Protein AF-A0A3A8G2R5-F1 (afdb_monomer)

Solvent-accessible surface area (backbone atoms only — not comparable to full-atom values): 14012 Å² total; per-residue (Å²): 135,78,73,79,66,99,51,55,72,44,34,51,42,21,48,53,52,48,45,33,16,71,58,34,60,71,52,53,52,51,42,52,52,37,48,54,52,31,55,53,45,43,70,71,36,90,45,70,66,47,38,50,54,32,50,51,56,35,48,63,68,46,38,74,68,52,49,50,51,50,52,54,52,50,62,46,44,60,99,44,51,23,60,55,23,17,59,44,54,58,70,42,93,60,28,71,60,16,34,50,39,16,24,75,78,64,32,26,35,50,74,34,30,41,49,33,80,46,78,46,70,39,87,90,71,49,78,47,72,43,62,44,84,88,20,50,26,86,81,50,79,74,87,85,83,75,78,86,69,84,63,51,76,39,57,71,53,54,74,82,30,67,79,35,86,55,61,83,37,45,49,18,63,59,50,44,62,59,28,53,55,23,75,49,57,64,70,30,68,70,35,46,34,68,27,80,65,61,43,76,88,62,52,38,67,53,54,50,56,49,49,56,51,47,54,58,51,29,62,83,56,86,45,42,67,59,15,31,57,30,38,55,54,44,34,52,53,52,35,54,41,39,51,33,87,82,31,76,60,17,44,47,35,46,48,135

Structure (mmCIF, N/CA/C/O backbone):
data_AF-A0A3A8G2R5-F1
#
_entry.id   AF-A0A3A8G2R5-F1
#
loop_
_atom_site.group_PDB
_atom_site.id
_atom_site.type_symbol
_atom_site.label_atom_id
_atom_site.label_alt_id
_atom_site.label_comp_id
_atom_site.label_asym_id
_atom_site.label_entity_id
_atom_site.label_seq_id
_atom_site.pdbx_PDB_ins_code
_atom_site.Cartn_x
_atom_site.Cartn_y
_atom_site.Cartn_z
_atom_site.occupancy
_atom_site.B_iso_or_equiv
_atom_site.auth_seq_id
_atom_site.auth_comp_id
_atom_site.auth_asym_id
_atom_site.auth_atom_id
_atom_site.pdbx_PDB_model_num
ATOM 1 N N . LEU A 1 1 ? 19.334 5.533 0.489 1.00 30.53 1 LEU A N 1
ATOM 2 C CA . LEU A 1 1 ? 18.907 6.940 0.647 1.00 30.53 1 LEU A CA 1
ATOM 3 C C . LEU A 1 1 ? 18.268 7.392 -0.660 1.00 30.53 1 LEU A C 1
ATOM 5 O O . LEU A 1 1 ? 18.943 7.948 -1.514 1.00 30.53 1 LEU A O 1
ATOM 9 N N . VAL A 1 2 ? 16.992 7.068 -0.854 1.00 29.75 2 VAL A N 1
ATOM 10 C CA . VAL A 1 2 ? 16.172 7.788 -1.837 1.00 29.75 2 VAL A CA 1
ATOM 11 C C . VAL A 1 2 ? 15.737 9.064 -1.109 1.00 29.75 2 VAL A C 1
ATOM 13 O O . VAL A 1 2 ? 15.372 8.948 0.064 1.00 29.75 2 VAL A O 1
ATOM 16 N N . PRO A 1 3 ? 15.841 10.265 -1.704 1.00 36.38 3 PRO A N 1
ATOM 17 C CA . PRO A 1 3 ? 15.345 11.475 -1.057 1.00 36.38 3 PRO A CA 1
ATOM 18 C C . PRO A 1 3 ? 13.868 11.271 -0.700 1.00 36.38 3 PRO A C 1
ATOM 20 O O . PRO A 1 3 ? 13.177 10.527 -1.402 1.00 36.38 3 PRO A O 1
ATOM 23 N N . GLU A 1 4 ? 13.377 11.914 0.364 1.00 37.66 4 GLU A N 1
ATOM 24 C CA . GLU A 1 4 ? 11.928 12.007 0.591 1.00 37.66 4 GLU A CA 1
ATOM 25 C C . GLU A 1 4 ? 11.223 12.329 -0.737 1.00 37.66 4 GLU A C 1
ATOM 27 O O . GLU A 1 4 ? 11.777 13.088 -1.543 1.00 37.66 4 GLU A O 1
ATOM 32 N N . PRO A 1 5 ? 10.055 11.724 -1.028 1.00 49.41 5 PRO A N 1
ATOM 33 C CA . PRO A 1 5 ? 9.451 11.862 -2.342 1.00 49.41 5 PRO A CA 1
ATOM 34 C C . PRO A 1 5 ? 9.308 13.345 -2.697 1.00 49.41 5 PRO A C 1
ATOM 36 O O . PRO A 1 5 ? 8.866 14.148 -1.880 1.00 49.41 5 PRO A O 1
ATOM 39 N N . LEU A 1 6 ? 9.619 13.694 -3.952 1.00 53.44 6 LEU A N 1
ATOM 40 C CA . LEU A 1 6 ? 9.424 15.035 -4.535 1.00 53.44 6 LEU A CA 1
ATOM 41 C C . LEU A 1 6 ? 7.970 15.551 -4.400 1.00 53.44 6 LEU A C 1
ATOM 43 O O . LEU A 1 6 ? 7.682 16.706 -4.705 1.00 53.44 6 LEU A O 1
ATOM 47 N N . LEU A 1 7 ? 7.051 14.686 -3.964 1.00 57.69 7 LEU A N 1
ATOM 48 C CA . LEU A 1 7 ? 5.635 14.927 -3.750 1.00 57.69 7 LEU A CA 1
ATOM 49 C C . LEU A 1 7 ? 5.314 14.768 -2.261 1.00 57.69 7 LEU A C 1
ATOM 51 O O . LEU A 1 7 ? 5.651 13.760 -1.639 1.00 57.69 7 LEU A O 1
ATOM 55 N N . THR A 1 8 ? 4.590 15.732 -1.696 1.00 69.88 8 THR A N 1
ATOM 56 C CA . THR A 1 8 ? 4.066 15.606 -0.329 1.00 69.88 8 THR A CA 1
ATOM 57 C C . THR A 1 8 ? 3.101 14.416 -0.232 1.00 69.88 8 THR A C 1
ATOM 59 O O . THR A 1 8 ? 2.449 14.056 -1.216 1.00 69.88 8 THR A O 1
ATOM 62 N N . LYS A 1 9 ? 2.953 13.813 0.958 1.00 66.50 9 LYS A N 1
ATOM 63 C CA . LYS A 1 9 ? 2.064 12.648 1.176 1.00 66.50 9 LYS A CA 1
ATOM 64 C C . LYS A 1 9 ? 0.636 12.875 0.652 1.00 66.50 9 LYS A C 1
ATOM 66 O O . LYS A 1 9 ? 0.058 11.975 0.054 1.00 66.50 9 LYS A O 1
ATOM 71 N N . GLY A 1 10 ? 0.100 14.087 0.814 1.00 68.88 10 GLY A N 1
ATOM 72 C CA . GLY A 1 10 ? -1.223 14.453 0.296 1.00 68.88 10 GLY A CA 1
ATOM 73 C C . GLY A 1 10 ? -1.282 14.528 -1.234 1.00 68.88 10 GLY A C 1
ATOM 74 O O . GLY A 1 10 ? -2.274 14.114 -1.831 1.00 68.88 10 GLY A O 1
ATOM 75 N N . VAL A 1 11 ? -0.217 15.002 -1.889 1.00 77.38 11 VAL A N 1
ATOM 76 C CA . VAL A 1 11 ? -0.128 15.016 -3.359 1.00 77.38 11 VAL A CA 1
ATOM 77 C C . VAL A 1 11 ? -0.040 13.591 -3.900 1.00 77.38 11 VAL A C 1
ATOM 79 O O . VAL A 1 11 ? -0.751 13.267 -4.845 1.00 77.38 11 VAL A O 1
ATOM 82 N N . ALA A 1 12 ? 0.757 12.722 -3.270 1.00 77.75 12 ALA A N 1
ATOM 83 C CA . ALA A 1 12 ? 0.841 11.312 -3.645 1.00 77.75 12 ALA A CA 1
ATOM 84 C C . ALA A 1 12 ? -0.513 10.596 -3.496 1.00 77.75 12 ALA A C 1
ATOM 86 O O . ALA A 1 12 ? -0.946 9.913 -4.421 1.00 77.75 12 ALA A O 1
ATOM 87 N N . ALA A 1 13 ? -1.224 10.810 -2.382 1.00 75.50 13 ALA A N 1
ATOM 88 C CA . ALA A 1 13 ? -2.557 10.243 -2.179 1.00 75.50 13 ALA A CA 1
ATOM 89 C C . ALA A 1 13 ? -3.561 10.735 -3.238 1.00 75.50 13 ALA A C 1
ATOM 91 O O . ALA A 1 13 ? -4.242 9.938 -3.883 1.00 75.50 13 ALA A O 1
ATOM 92 N N . THR A 1 14 ? -3.594 12.046 -3.486 1.00 81.81 14 THR A N 1
ATOM 93 C CA . THR A 1 14 ? -4.477 12.641 -4.502 1.00 81.81 14 THR A CA 1
ATOM 94 C C . THR A 1 14 ? -4.167 12.095 -5.899 1.00 81.81 14 THR A C 1
ATOM 96 O O . THR A 1 14 ? -5.081 11.803 -6.668 1.00 81.81 14 THR A O 1
ATOM 99 N N . LEU A 1 15 ? -2.884 11.917 -6.227 1.00 86.50 15 LEU A N 1
ATOM 100 C CA . LEU A 1 15 ? -2.443 11.389 -7.515 1.00 86.50 15 LEU A CA 1
ATOM 101 C C . LEU A 1 15 ? -2.870 9.930 -7.712 1.00 86.50 15 LEU A C 1
ATOM 103 O O . LEU A 1 15 ? -3.351 9.583 -8.787 1.00 86.50 15 LEU A O 1
ATOM 107 N N . THR A 1 16 ? -2.753 9.092 -6.682 1.00 83.38 16 THR A N 1
ATOM 108 C CA . THR A 1 16 ? -3.211 7.695 -6.725 1.00 83.38 16 THR A CA 1
ATOM 109 C C . THR A 1 16 ? -4.719 7.606 -6.941 1.00 83.38 16 THR A C 1
ATOM 111 O O . THR A 1 16 ? -5.184 6.857 -7.795 1.00 83.38 16 THR A O 1
ATOM 114 N N . VAL A 1 17 ? -5.494 8.416 -6.221 1.00 84.56 17 VAL A N 1
ATOM 115 C CA . VAL A 1 17 ? -6.958 8.488 -6.366 1.00 84.56 17 VAL A CA 1
ATOM 116 C C . VAL A 1 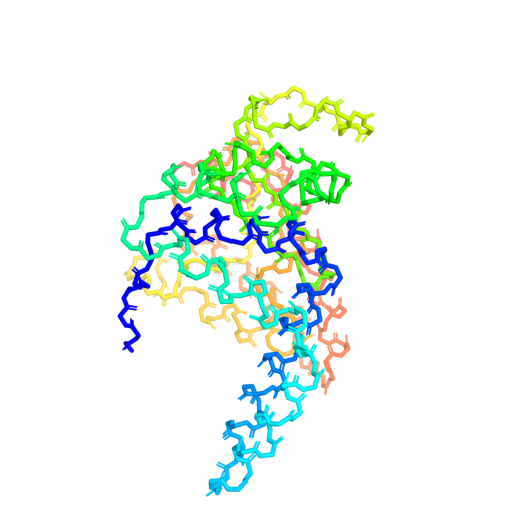17 ? -7.341 8.972 -7.768 1.00 84.56 17 VAL A C 1
ATOM 118 O O . VAL A 1 17 ? -8.247 8.423 -8.392 1.00 84.56 17 VAL A O 1
ATOM 121 N N . ALA A 1 18 ? -6.604 9.944 -8.310 1.00 87.88 18 ALA A N 1
ATOM 122 C CA . ALA A 1 18 ? -6.782 10.399 -9.682 1.00 87.88 18 ALA A CA 1
ATOM 123 C C . ALA A 1 18 ? -6.412 9.315 -10.712 1.00 87.88 18 ALA A C 1
ATOM 125 O O . ALA A 1 18 ? -7.131 9.149 -11.691 1.00 87.88 18 ALA A O 1
ATOM 126 N N . LEU A 1 19 ? -5.352 8.531 -10.495 1.00 89.12 19 LEU A N 1
ATOM 127 C CA . LEU A 1 19 ? -5.000 7.406 -11.370 1.00 89.12 19 LEU A CA 1
ATOM 128 C C . LEU A 1 19 ? -6.110 6.351 -11.401 1.00 89.12 19 LEU A C 1
ATOM 130 O O . LEU A 1 19 ? -6.509 5.937 -12.486 1.00 89.12 19 LEU A O 1
ATOM 134 N N . ILE A 1 20 ? -6.662 5.981 -10.241 1.00 85.12 20 ILE A N 1
ATOM 135 C CA . ILE A 1 20 ? -7.796 5.046 -10.151 1.00 85.12 20 ILE A CA 1
ATOM 136 C C . ILE A 1 20 ? -9.007 5.605 -10.903 1.00 85.12 20 ILE A C 1
ATOM 138 O O . ILE A 1 20 ? -9.626 4.894 -11.688 1.00 85.12 20 ILE A O 1
ATOM 142 N N . ALA A 1 21 ? -9.312 6.891 -10.724 1.00 83.19 21 ALA A N 1
ATOM 143 C CA . ALA A 1 21 ? -10.416 7.536 -11.421 1.00 83.19 21 ALA A CA 1
ATOM 144 C C . ALA A 1 21 ? -10.227 7.540 -12.951 1.00 83.19 21 ALA A C 1
ATOM 146 O O . ALA A 1 21 ? -11.172 7.285 -13.687 1.00 83.19 21 ALA A O 1
ATOM 147 N N . TYR A 1 22 ? -9.019 7.819 -13.450 1.00 85.19 22 TYR A N 1
ATOM 148 C CA . TYR A 1 22 ? -8.764 7.964 -14.890 1.00 85.19 22 TYR A CA 1
ATOM 149 C C . TYR A 1 22 ? -8.505 6.644 -15.623 1.00 85.19 22 TYR A C 1
ATOM 151 O O . TYR A 1 22 ? -8.740 6.574 -16.829 1.00 85.19 22 TYR A O 1
ATOM 159 N N . LEU A 1 23 ? -7.999 5.624 -14.930 1.00 83.75 23 LEU A N 1
ATOM 160 C CA . LEU A 1 23 ? -7.573 4.357 -15.535 1.00 83.75 23 LEU A CA 1
ATOM 161 C C . LEU A 1 23 ? -8.431 3.161 -15.129 1.00 83.75 23 LEU A C 1
ATOM 163 O O . LEU A 1 23 ? -8.393 2.132 -15.804 1.00 83.75 23 LEU A O 1
ATOM 167 N N . GLY A 1 24 ? -9.195 3.292 -14.048 1.00 75.94 24 GLY A N 1
ATOM 168 C CA . GLY A 1 24 ? -9.824 2.165 -13.380 1.00 75.94 24 GLY A CA 1
ATOM 169 C C . GLY A 1 24 ? -8.826 1.366 -12.546 1.00 75.94 24 GLY A C 1
ATOM 170 O O . GLY A 1 24 ? -7.608 1.399 -12.761 1.00 75.94 24 GLY A O 1
ATOM 171 N N . TRP A 1 25 ? -9.358 0.639 -11.571 1.00 77.75 25 TRP A N 1
ATOM 172 C CA . TRP A 1 25 ? -8.548 -0.115 -10.627 1.00 77.75 25 TRP A CA 1
ATOM 173 C C . TRP A 1 25 ? -7.764 -1.260 -11.287 1.00 77.75 25 TRP A C 1
ATOM 175 O O . TRP A 1 25 ? -6.563 -1.378 -11.053 1.00 77.75 25 TRP A O 1
ATOM 185 N N . ASP A 1 26 ? -8.393 -2.032 -12.178 1.00 70.56 26 ASP A N 1
ATOM 186 C CA . ASP A 1 26 ? -7.748 -3.169 -12.855 1.00 70.56 26 ASP A CA 1
ATOM 187 C C . ASP A 1 26 ? -6.497 -2.747 -13.638 1.00 70.56 26 ASP A C 1
ATOM 189 O O . ASP A 1 26 ? -5.456 -3.408 -13.594 1.00 70.56 26 ASP A O 1
ATOM 193 N N . THR A 1 27 ? -6.567 -1.596 -14.312 1.00 80.38 27 THR A N 1
ATOM 194 C CA . THR A 1 27 ? -5.429 -1.023 -15.038 1.00 80.38 27 THR A CA 1
ATOM 195 C C . THR A 1 27 ? -4.323 -0.597 -14.076 1.00 80.38 27 THR A C 1
ATOM 197 O O . THR A 1 27 ? -3.159 -0.922 -14.302 1.00 80.38 27 THR A O 1
ATOM 200 N N . VAL A 1 28 ? -4.659 0.101 -12.983 1.00 80.12 28 VAL A N 1
ATOM 201 C CA . VAL A 1 28 ? -3.680 0.509 -11.956 1.00 80.12 28 VAL A CA 1
ATOM 202 C C . VAL A 1 28 ? -2.990 -0.710 -11.342 1.00 80.12 28 VAL A C 1
ATOM 204 O O . VAL A 1 28 ? -1.771 -0.710 -11.174 1.00 80.12 28 VAL A O 1
ATOM 207 N N . TRP A 1 29 ? -3.742 -1.770 -11.061 1.00 75.69 29 TRP A N 1
ATOM 208 C CA . TRP A 1 29 ? -3.206 -3.006 -10.507 1.00 75.69 29 TRP A CA 1
ATOM 209 C C . TRP A 1 29 ? -2.283 -3.742 -11.488 1.00 75.69 29 TRP A C 1
ATOM 211 O O . TRP A 1 29 ? -1.197 -4.180 -11.100 1.00 75.69 29 TRP A O 1
ATOM 221 N N . SER A 1 30 ? -2.658 -3.812 -12.769 1.00 75.75 30 SER A N 1
ATOM 222 C CA . SER A 1 30 ? -1.812 -4.358 -13.840 1.00 75.75 30 SER A CA 1
ATOM 223 C C . SER A 1 30 ? -0.476 -3.611 -13.957 1.00 75.75 30 SER A C 1
ATOM 225 O O . SER A 1 30 ? 0.586 -4.228 -14.038 1.00 75.75 30 SER A O 1
ATOM 227 N N . LEU A 1 31 ? -0.499 -2.277 -13.857 1.00 82.00 31 LEU A N 1
ATOM 228 C CA . LEU A 1 31 ? 0.709 -1.445 -13.865 1.00 82.00 31 LEU A CA 1
ATOM 229 C C . LEU A 1 31 ? 1.617 -1.723 -12.660 1.00 82.00 31 LEU A C 1
ATOM 231 O O . LEU A 1 31 ? 2.833 -1.801 -12.815 1.00 82.00 31 LEU A O 1
ATOM 235 N N . ILE A 1 32 ? 1.048 -1.907 -11.464 1.00 79.00 32 ILE A N 1
ATOM 236 C CA . ILE A 1 32 ? 1.819 -2.256 -10.259 1.00 79.00 32 ILE A CA 1
ATOM 237 C C . ILE A 1 32 ? 2.502 -3.616 -10.436 1.00 79.00 32 ILE A C 1
ATOM 239 O O . ILE A 1 32 ? 3.684 -3.758 -10.116 1.00 79.00 32 ILE A O 1
ATOM 243 N N . GLN A 1 33 ? 1.787 -4.613 -10.963 1.00 79.81 33 GLN A N 1
ATOM 244 C CA . GLN A 1 33 ? 2.361 -5.930 -11.246 1.00 79.81 33 GLN A CA 1
ATOM 245 C C . GLN A 1 33 ? 3.468 -5.849 -12.302 1.00 79.81 33 GLN A C 1
ATOM 247 O O . GLN A 1 33 ? 4.559 -6.377 -12.084 1.00 79.81 33 GLN A O 1
ATOM 252 N N . GLY A 1 34 ? 3.224 -5.122 -13.396 1.00 79.69 34 GL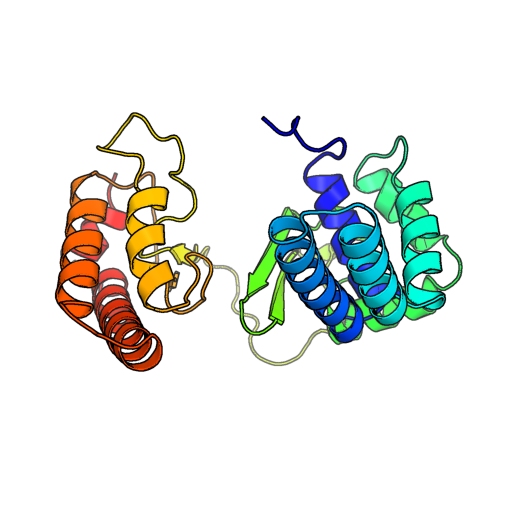Y A N 1
ATOM 253 C CA . GLY A 1 34 ? 4.215 -4.873 -14.440 1.00 79.69 34 GLY A CA 1
ATOM 254 C C . GLY A 1 34 ? 5.465 -4.171 -13.907 1.00 79.69 34 GLY A C 1
ATOM 255 O O . GLY A 1 34 ? 6.575 -4.555 -14.258 1.00 79.69 34 GLY A O 1
ATOM 256 N N . TRP A 1 35 ? 5.312 -3.202 -13.001 1.00 83.88 35 TRP A N 1
ATOM 257 C CA . TRP A 1 35 ? 6.438 -2.532 -12.348 1.00 83.88 35 TRP A CA 1
ATOM 258 C C . TRP A 1 35 ? 7.247 -3.486 -11.464 1.00 83.88 35 TRP A C 1
ATOM 260 O O . TRP A 1 35 ? 8.475 -3.445 -11.479 1.00 83.88 35 TRP A O 1
ATOM 270 N N . ARG A 1 36 ? 6.588 -4.365 -10.695 1.00 77.06 36 ARG A N 1
ATOM 271 C CA . ARG A 1 36 ? 7.284 -5.368 -9.866 1.00 77.06 36 ARG A CA 1
ATOM 272 C C . ARG A 1 36 ? 8.070 -6.353 -10.730 1.00 77.06 36 ARG A C 1
ATOM 274 O O . ARG A 1 36 ? 9.197 -6.684 -10.373 1.00 77.06 36 ARG A O 1
ATOM 281 N N . ALA A 1 37 ? 7.501 -6.771 -11.861 1.00 77.56 37 ALA A N 1
ATOM 282 C CA . ALA A 1 37 ? 8.190 -7.601 -12.844 1.00 77.56 37 ALA A CA 1
ATOM 283 C C . ALA A 1 37 ? 9.393 -6.863 -13.455 1.00 77.56 37 ALA A C 1
ATOM 285 O O . ALA A 1 37 ? 10.501 -7.388 -13.414 1.00 77.56 37 ALA A O 1
ATOM 286 N N . LEU A 1 38 ? 9.210 -5.614 -13.903 1.00 88.56 38 LEU A N 1
ATOM 287 C CA . LEU A 1 38 ? 10.292 -4.755 -14.395 1.00 88.56 38 LEU A CA 1
ATOM 288 C C . LEU A 1 38 ? 11.422 -4.624 -13.368 1.00 88.56 38 LEU A C 1
ATOM 290 O O . LEU A 1 38 ? 12.585 -4.801 -13.707 1.00 88.56 38 LEU A O 1
ATOM 294 N N . ALA A 1 39 ? 11.095 -4.330 -12.108 1.00 82.56 39 ALA A N 1
ATOM 295 C CA . ALA A 1 39 ? 12.083 -4.163 -11.048 1.00 82.56 39 ALA A CA 1
ATOM 296 C C . ALA A 1 39 ? 12.876 -5.453 -10.779 1.00 82.56 39 ALA A C 1
ATOM 298 O O . ALA A 1 39 ? 14.077 -5.384 -10.522 1.00 82.56 39 ALA A O 1
ATOM 299 N N . ALA A 1 40 ? 12.222 -6.617 -10.851 1.00 80.31 40 ALA A N 1
ATOM 300 C CA . ALA A 1 40 ? 12.888 -7.909 -10.737 1.00 80.31 40 ALA A CA 1
ATOM 301 C C . ALA A 1 40 ? 13.800 -8.183 -11.944 1.00 80.31 40 ALA A C 1
ATOM 303 O O . ALA A 1 40 ? 14.957 -8.536 -11.751 1.00 80.31 40 ALA A O 1
ATOM 304 N N . GLU A 1 41 ? 13.324 -7.957 -13.172 1.00 81.75 41 GLU A N 1
ATOM 305 C CA . GLU A 1 41 ? 14.119 -8.168 -14.390 1.00 81.75 41 GLU A CA 1
ATOM 306 C C . GLU A 1 41 ? 15.327 -7.222 -14.469 1.00 81.75 41 GLU A C 1
ATOM 308 O O . GLU A 1 41 ? 16.432 -7.660 -14.774 1.00 81.75 41 GLU A O 1
ATOM 313 N N . VAL A 1 42 ? 15.156 -5.942 -14.124 1.00 89.38 42 VAL A N 1
ATOM 314 C CA . VAL A 1 42 ? 16.249 -4.953 -14.094 1.00 89.38 42 VAL A CA 1
ATOM 315 C C . VAL A 1 42 ? 17.290 -5.294 -13.030 1.00 89.38 42 VAL A C 1
ATOM 317 O O . VAL A 1 42 ? 18.474 -5.051 -13.243 1.00 89.38 42 VAL A O 1
ATOM 320 N N . LYS A 1 43 ? 16.878 -5.861 -11.890 1.00 88.06 43 LYS A N 1
ATOM 321 C CA . LYS A 1 43 ? 17.803 -6.281 -10.829 1.00 88.06 43 LYS A CA 1
ATOM 322 C C . LYS A 1 43 ? 18.733 -7.411 -11.284 1.00 88.06 43 LYS A C 1
ATOM 324 O O . LYS A 1 43 ? 19.886 -7.433 -10.867 1.00 88.06 43 LYS A O 1
ATOM 329 N N . GLU A 1 44 ? 18.232 -8.323 -12.111 1.00 86.00 44 GLU A N 1
ATOM 330 C CA . GLU A 1 44 ? 18.993 -9.461 -12.643 1.00 86.00 44 GLU A CA 1
ATOM 331 C C . GLU A 1 44 ? 19.725 -9.124 -13.960 1.00 86.00 44 GLU A C 1
ATOM 333 O O . GLU A 1 44 ? 20.530 -9.915 -14.449 1.00 86.00 44 GLU A O 1
ATOM 338 N N . ALA A 1 45 ? 19.459 -7.959 -14.561 1.00 91.81 45 ALA A N 1
ATOM 339 C CA . ALA A 1 45 ? 20.059 -7.560 -15.828 1.00 91.81 45 ALA A CA 1
ATOM 340 C C . ALA A 1 45 ? 21.522 -7.118 -15.657 1.00 91.81 45 ALA A C 1
ATOM 342 O O . ALA A 1 45 ? 21.824 -6.111 -15.021 1.00 91.81 45 ALA A O 1
ATOM 343 N N . GLU A 1 46 ? 22.438 -7.827 -16.318 1.00 92.25 46 GLU A N 1
ATOM 344 C CA . GLU A 1 46 ? 23.869 -7.481 -16.344 1.00 92.25 46 GLU A CA 1
ATOM 345 C C . GLU A 1 46 ? 24.246 -6.546 -17.510 1.00 92.25 46 GLU A C 1
ATOM 347 O O . GLU A 1 46 ? 25.386 -6.092 -17.615 1.00 92.25 46 GLU A O 1
ATOM 352 N N . THR A 1 47 ? 23.300 -6.250 -18.410 1.00 94.25 47 THR A N 1
ATOM 353 C CA . THR A 1 47 ? 23.537 -5.454 -19.623 1.00 94.25 47 THR A CA 1
ATOM 354 C C . THR A 1 47 ? 22.470 -4.386 -19.831 1.00 94.25 47 THR A C 1
ATOM 356 O O . THR A 1 47 ? 21.327 -4.519 -19.393 1.00 94.25 47 THR A O 1
ATOM 359 N N . PHE A 1 48 ? 22.836 -3.328 -20.561 1.00 94.31 48 PHE A N 1
ATOM 360 C CA . PHE A 1 48 ? 21.890 -2.286 -20.959 1.00 94.31 48 PHE A CA 1
ATOM 361 C C . PHE A 1 48 ? 20.750 -2.835 -21.826 1.00 94.31 48 PHE A C 1
ATOM 363 O O . PHE A 1 48 ? 19.606 -2.427 -21.645 1.00 94.31 48 PHE A O 1
ATOM 370 N N . ASP A 1 49 ? 21.044 -3.777 -22.727 1.00 93.38 49 ASP A N 1
ATOM 371 C CA . ASP A 1 49 ? 20.022 -4.406 -23.566 1.00 93.38 49 ASP A CA 1
ATOM 372 C C . ASP A 1 49 ? 18.989 -5.156 -22.709 1.00 93.38 49 ASP A C 1
ATOM 374 O O . ASP A 1 49 ? 17.796 -4.983 -22.922 1.00 93.38 49 ASP A O 1
ATOM 378 N N . GLY A 1 50 ? 19.418 -5.867 -21.657 1.00 87.12 50 GLY A N 1
ATOM 379 C CA . GLY A 1 50 ? 18.495 -6.510 -20.713 1.00 87.12 50 GLY A CA 1
ATOM 380 C C . GLY A 1 50 ? 17.587 -5.521 -19.969 1.00 87.12 50 GLY A C 1
ATOM 381 O O . GLY A 1 50 ? 16.405 -5.793 -19.767 1.00 87.12 50 GLY A O 1
ATOM 382 N N . ILE A 1 51 ? 18.106 -4.340 -19.613 1.00 92.31 51 ILE A N 1
ATOM 383 C CA . ILE A 1 51 ? 17.304 -3.264 -19.006 1.00 92.31 51 ILE A CA 1
ATOM 384 C C . ILE A 1 51 ? 16.305 -2.689 -20.019 1.00 92.31 51 ILE A C 1
ATOM 386 O O . ILE A 1 51 ? 15.148 -2.444 -19.666 1.00 92.31 51 ILE A O 1
ATOM 390 N N . ARG A 1 52 ? 16.732 -2.468 -21.272 1.00 89.81 52 ARG A N 1
ATOM 391 C CA . ARG A 1 52 ? 15.860 -1.978 -22.351 1.00 89.81 52 ARG A CA 1
ATOM 392 C C . ARG A 1 52 ? 14.715 -2.952 -22.602 1.00 89.81 52 ARG A C 1
ATOM 394 O O . ARG A 1 52 ? 13.570 -2.514 -22.610 1.00 89.81 52 ARG A O 1
ATOM 401 N N . ASP A 1 53 ? 15.011 -4.240 -22.741 1.00 88.94 53 ASP A N 1
ATOM 402 C CA . ASP A 1 53 ? 14.017 -5.274 -23.034 1.00 88.94 53 ASP A CA 1
ATOM 403 C C . ASP A 1 53 ? 12.968 -5.378 -21.914 1.00 88.94 53 ASP A C 1
ATOM 405 O O . ASP A 1 53 ? 11.766 -5.438 -22.180 1.00 88.94 53 ASP A O 1
ATOM 409 N N . ALA A 1 54 ? 13.394 -5.326 -20.646 1.00 88.12 54 ALA A N 1
ATOM 410 C CA . ALA A 1 54 ? 12.475 -5.276 -19.508 1.00 88.12 54 ALA A CA 1
ATOM 411 C C . ALA A 1 54 ? 11.587 -4.014 -19.550 1.00 88.12 54 ALA A C 1
ATOM 413 O O . ALA A 1 54 ? 10.379 -4.073 -19.298 1.00 88.12 54 ALA A O 1
ATOM 414 N N . GLY A 1 55 ? 12.173 -2.869 -19.918 1.00 88.00 55 GLY A N 1
ATOM 415 C CA . GLY A 1 55 ? 11.460 -1.608 -20.114 1.00 88.00 55 GLY A CA 1
ATOM 416 C C . GLY A 1 55 ? 10.431 -1.654 -21.248 1.00 88.00 55 GLY A C 1
ATOM 417 O O . GLY A 1 55 ? 9.327 -1.135 -21.084 1.00 88.00 55 GLY A O 1
ATOM 418 N N . GLU A 1 56 ? 10.753 -2.300 -22.370 1.00 89.44 56 GLU A N 1
ATOM 419 C CA . GLU A 1 56 ? 9.839 -2.489 -23.503 1.00 89.44 56 GLU A CA 1
ATOM 420 C C . GLU A 1 56 ? 8.627 -3.339 -23.102 1.00 89.44 56 GLU A C 1
ATOM 422 O O . GLU A 1 56 ? 7.491 -2.909 -23.322 1.00 89.44 56 GLU A O 1
ATOM 427 N N . LYS A 1 57 ? 8.843 -4.460 -22.397 1.00 85.25 57 LYS A N 1
ATOM 428 C CA . LYS A 1 57 ? 7.754 -5.291 -21.843 1.00 85.25 57 LYS A CA 1
ATOM 429 C C . LYS A 1 57 ? 6.843 -4.496 -20.907 1.00 85.25 57 LYS A C 1
ATOM 431 O O . LYS A 1 57 ? 5.620 -4.595 -20.988 1.00 85.25 57 LYS A O 1
ATOM 436 N N . TYR A 1 58 ? 7.412 -3.674 -20.024 1.00 87.94 58 TYR A N 1
ATOM 437 C CA . TYR A 1 58 ? 6.607 -2.809 -19.158 1.00 87.94 58 TYR A CA 1
ATOM 438 C C . TYR A 1 58 ? 5.836 -1.742 -19.953 1.00 87.94 58 TYR A C 1
ATOM 440 O O . TYR A 1 58 ? 4.690 -1.425 -19.629 1.00 87.94 58 TYR A O 1
ATOM 448 N N . GLY A 1 59 ? 6.432 -1.214 -21.024 1.00 85.25 59 GLY A N 1
ATOM 449 C CA . GLY A 1 59 ? 5.776 -0.293 -21.951 1.00 85.25 59 GLY A CA 1
ATOM 450 C C . GLY A 1 59 ? 4.539 -0.896 -22.625 1.00 85.25 59 GLY A C 1
ATOM 451 O O . GLY A 1 59 ? 3.536 -0.194 -22.789 1.00 85.25 59 GLY A O 1
ATOM 452 N N . GLU A 1 60 ? 4.569 -2.190 -22.954 1.00 83.94 60 GLU A N 1
ATOM 453 C CA . GLU A 1 60 ? 3.407 -2.926 -23.473 1.00 83.94 60 GLU A CA 1
ATOM 454 C C . GLU A 1 60 ? 2.286 -3.042 -22.432 1.00 83.94 60 GLU A C 1
ATOM 456 O O . GLU A 1 60 ? 1.121 -2.819 -22.769 1.00 83.94 60 GLU A O 1
ATOM 461 N N . VAL A 1 61 ? 2.633 -3.301 -21.163 1.00 78.62 61 VAL A N 1
ATOM 462 C CA . VAL A 1 61 ? 1.674 -3.320 -20.040 1.00 78.62 61 VAL A CA 1
ATOM 463 C C . VAL A 1 61 ? 1.053 -1.939 -19.816 1.00 78.62 61 VAL A C 1
ATOM 465 O O . VAL A 1 61 ? -0.147 -1.831 -19.563 1.00 78.62 61 VAL A O 1
ATOM 468 N N . MET A 1 62 ? 1.845 -0.868 -19.929 1.00 80.69 62 MET A N 1
ATOM 469 C CA . MET A 1 62 ? 1.346 0.495 -19.757 1.00 80.69 62 MET A CA 1
ATOM 470 C C . MET A 1 62 ? 0.415 0.920 -20.895 1.00 80.69 62 MET A C 1
ATOM 472 O O . MET A 1 62 ? -0.667 1.463 -20.663 1.00 80.69 62 MET A O 1
ATOM 476 N N . GLY A 1 63 ? 0.822 0.689 -22.140 1.00 84.62 63 GLY A N 1
ATOM 477 C CA . GLY A 1 63 ? 0.057 1.099 -23.309 1.00 84.62 63 GLY A CA 1
ATOM 478 C C . GLY A 1 63 ? -0.118 2.623 -23.445 1.00 84.62 63 GLY A C 1
ATOM 479 O O . GLY A 1 63 ? 0.178 3.437 -22.567 1.00 84.62 63 GLY A O 1
ATOM 480 N N . LYS A 1 64 ? -0.629 3.053 -24.604 1.00 79.94 64 LYS A N 1
ATOM 481 C CA . LYS A 1 64 ? -0.702 4.484 -24.968 1.00 79.94 64 LYS A CA 1
ATOM 482 C C . LYS A 1 64 ? -1.674 5.292 -24.100 1.00 79.94 64 LYS A C 1
ATOM 484 O O . LYS A 1 64 ? -1.434 6.471 -23.849 1.00 79.94 64 LYS A O 1
ATOM 489 N N . GLN A 1 65 ? -2.775 4.681 -23.657 1.00 76.81 65 GLN A N 1
ATOM 490 C CA . GLN A 1 65 ? -3.809 5.385 -22.891 1.00 76.81 65 GLN A CA 1
ATOM 491 C C . GLN A 1 65 ? -3.392 5.618 -21.436 1.00 76.81 65 GLN A C 1
ATOM 493 O O . GLN A 1 65 ? -3.562 6.733 -20.940 1.00 76.81 65 GLN A O 1
ATOM 498 N N . ALA A 1 66 ? -2.767 4.631 -20.778 1.00 84.56 66 ALA A N 1
ATOM 499 C CA . ALA A 1 66 ? -2.266 4.836 -19.422 1.00 84.56 66 ALA A CA 1
ATOM 500 C C . ALA A 1 66 ? -1.102 5.828 -19.397 1.00 84.56 66 ALA A C 1
ATOM 502 O O . ALA A 1 66 ? -1.096 6.732 -18.564 1.00 84.56 66 ALA A O 1
ATOM 503 N N . ALA A 1 67 ? -0.187 5.748 -20.370 1.00 86.38 67 ALA A N 1
ATOM 504 C CA . ALA A 1 67 ? 0.892 6.722 -20.521 1.00 86.38 67 ALA A CA 1
ATOM 505 C C . ALA A 1 67 ? 0.358 8.160 -20.662 1.00 86.38 67 ALA A C 1
ATOM 507 O O . ALA A 1 67 ? 0.850 9.081 -20.011 1.00 86.38 67 ALA A O 1
ATOM 508 N N . ARG A 1 68 ? -0.701 8.364 -21.459 1.00 87.56 68 ARG A N 1
ATOM 509 C CA . ARG A 1 68 ? -1.346 9.676 -21.605 1.00 87.56 68 ARG A CA 1
ATOM 510 C C . ARG A 1 68 ? -1.932 10.178 -20.284 1.00 87.56 68 ARG A C 1
ATOM 512 O O . ARG A 1 68 ? -1.741 11.347 -19.955 1.00 87.56 68 ARG A O 1
ATOM 519 N N . ALA A 1 69 ? -2.632 9.326 -19.535 1.00 88.12 69 ALA A N 1
ATOM 520 C CA . ALA A 1 69 ? -3.166 9.702 -18.227 1.00 88.12 69 ALA A CA 1
ATOM 521 C C . ALA A 1 69 ? -2.047 10.054 -17.241 1.00 88.12 69 ALA A C 1
ATOM 523 O O . ALA A 1 69 ? -2.138 11.080 -16.571 1.00 88.12 69 ALA A O 1
ATOM 524 N N . PHE A 1 70 ? -0.964 9.272 -17.215 1.00 88.12 70 PHE A N 1
ATOM 525 C CA . PHE A 1 70 ? 0.216 9.564 -16.405 1.00 88.12 70 PHE A CA 1
ATOM 526 C C . PHE A 1 70 ? 0.805 10.932 -16.723 1.00 88.12 70 PHE A C 1
ATOM 528 O O . PHE A 1 70 ? 1.024 11.717 -15.807 1.00 88.12 70 PHE A O 1
ATOM 535 N N . VAL A 1 71 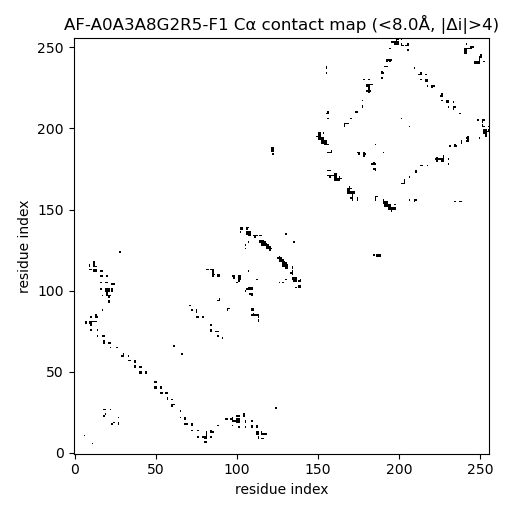? 1.011 11.251 -18.004 1.00 91.00 71 VAL A N 1
ATOM 536 C CA . VAL A 1 71 ? 1.539 12.560 -18.408 1.00 91.00 71 VAL A CA 1
ATOM 537 C C . VAL A 1 71 ? 0.597 13.682 -17.970 1.00 91.00 71 VAL A C 1
ATOM 539 O O . VAL A 1 71 ? 1.046 14.651 -17.367 1.00 91.00 71 VAL A O 1
ATOM 542 N N . MET A 1 72 ? -0.712 13.552 -18.206 1.00 93.44 72 MET A N 1
ATOM 543 C CA . MET A 1 72 ? -1.684 14.577 -17.800 1.00 93.44 72 MET A CA 1
ATOM 544 C C . MET A 1 72 ? -1.703 14.795 -16.281 1.00 93.44 72 MET A C 1
ATOM 546 O O . MET A 1 72 ? -1.678 15.936 -15.819 1.00 93.44 72 MET A O 1
ATOM 550 N N . LEU A 1 73 ? 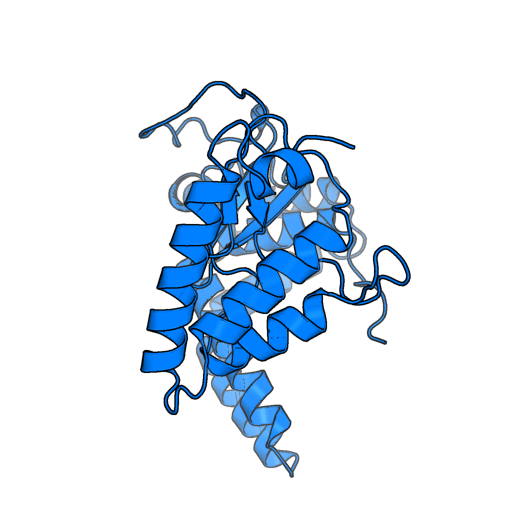-1.724 13.712 -15.504 1.00 90.50 73 LEU A N 1
ATOM 551 C CA . LEU A 1 73 ? -1.777 13.763 -14.045 1.00 90.50 73 LEU A CA 1
ATOM 552 C C . LEU A 1 73 ? -0.458 14.254 -13.433 1.00 90.50 73 LEU A C 1
ATOM 554 O O . LEU A 1 73 ? -0.482 15.075 -12.518 1.00 90.50 73 LEU A O 1
ATOM 558 N N . ALA A 1 74 ? 0.686 13.828 -13.973 1.00 89.44 74 ALA A N 1
ATOM 559 C CA . ALA A 1 74 ? 1.996 14.325 -13.567 1.00 89.44 74 ALA A CA 1
ATOM 560 C C . ALA A 1 74 ? 2.111 15.831 -13.828 1.00 89.44 74 ALA A C 1
ATOM 562 O O . ALA A 1 74 ? 2.501 16.580 -12.935 1.00 89.44 74 ALA A O 1
ATOM 563 N N . MET A 1 75 ? 1.685 16.300 -15.005 1.00 89.31 75 MET A N 1
ATOM 564 C CA . MET A 1 75 ? 1.660 17.732 -15.319 1.00 89.31 75 MET A CA 1
ATOM 565 C C . MET A 1 75 ? 0.733 18.520 -14.387 1.00 89.31 75 MET A C 1
ATOM 567 O O . MET A 1 75 ? 1.080 19.624 -13.972 1.00 89.31 75 MET A O 1
ATOM 571 N N . ALA A 1 76 ? -0.418 17.956 -14.011 1.00 87.88 76 ALA A N 1
ATOM 572 C CA . ALA A 1 76 ? -1.309 18.576 -13.032 1.00 87.88 76 ALA A CA 1
ATOM 573 C C . ALA A 1 76 ? -0.674 18.665 -11.631 1.00 87.88 76 ALA A C 1
ATOM 575 O O . ALA A 1 76 ? -0.903 19.658 -10.931 1.00 87.88 76 ALA A O 1
ATOM 576 N N . ALA A 1 77 ? 0.135 17.667 -11.254 1.00 86.38 77 ALA A N 1
ATOM 577 C CA . ALA A 1 77 ? 0.800 17.561 -9.955 1.00 86.38 77 ALA A CA 1
ATOM 578 C C . ALA A 1 77 ? 2.000 18.508 -9.790 1.00 86.38 77 ALA A C 1
ATOM 580 O O . ALA A 1 77 ? 2.313 18.906 -8.663 1.00 86.38 77 ALA A O 1
ATOM 581 N N . LEU A 1 78 ? 2.650 18.916 -10.883 1.00 84.38 78 LEU A N 1
ATOM 582 C CA . LEU A 1 78 ? 3.800 19.820 -10.829 1.00 84.38 78 LEU A CA 1
ATOM 583 C C . LEU A 1 78 ? 3.438 21.172 -10.189 1.00 84.38 78 LEU A C 1
ATOM 585 O O . LEU A 1 78 ? 2.485 21.852 -10.587 1.00 84.38 78 LEU A O 1
ATOM 589 N N . GLY A 1 79 ? 4.226 21.556 -9.178 1.00 78.81 79 GLY A N 1
ATOM 590 C CA . GLY A 1 79 ? 4.062 22.810 -8.436 1.00 78.81 79 GLY A CA 1
ATOM 591 C C . GLY A 1 79 ? 2.729 22.923 -7.688 1.00 78.81 79 GLY A C 1
ATOM 592 O O . GLY A 1 79 ? 2.246 24.033 -7.476 1.00 78.81 79 GLY A O 1
ATOM 593 N N . SER A 1 80 ? 2.097 21.795 -7.346 1.00 77.44 80 SER A N 1
ATOM 594 C CA . SER A 1 80 ? 0.768 21.766 -6.731 1.00 77.44 80 SER A CA 1
ATOM 595 C C . SER A 1 80 ? 0.792 21.254 -5.287 1.00 77.44 80 SER A C 1
ATOM 597 O O . SER A 1 80 ? 1.643 20.459 -4.890 1.00 77.44 80 SER A O 1
ATOM 599 N N . THR A 1 81 ? -0.179 21.709 -4.496 1.00 81.38 81 THR A N 1
ATOM 600 C CA . THR A 1 81 ? -0.599 21.046 -3.254 1.00 81.38 81 THR A CA 1
ATOM 601 C C . THR A 1 81 ? -1.645 19.975 -3.573 1.00 81.38 81 THR A C 1
ATOM 603 O O . THR A 1 81 ? -2.168 19.935 -4.685 1.00 81.38 81 THR A O 1
ATOM 606 N N . ALA A 1 82 ? -2.014 19.141 -2.595 1.00 73.88 82 ALA A N 1
ATOM 607 C CA . ALA A 1 82 ? -3.090 18.157 -2.754 1.00 73.88 82 ALA A CA 1
ATOM 608 C C . ALA A 1 82 ? -4.406 18.807 -3.231 1.00 73.88 82 ALA A C 1
ATOM 610 O O . ALA A 1 82 ? -5.044 18.330 -4.165 1.00 73.88 82 ALA A O 1
ATOM 611 N N . GLN A 1 83 ? -4.767 19.954 -2.648 1.00 74.38 83 GLN A N 1
ATOM 612 C CA . GLN A 1 83 ? -5.975 20.705 -2.994 1.00 74.38 83 GLN A CA 1
ATOM 613 C C . GLN A 1 83 ? -5.899 21.280 -4.412 1.00 74.38 83 GLN A C 1
ATOM 615 O O . GLN A 1 83 ? -6.848 21.150 -5.183 1.00 74.38 83 GLN A O 1
ATOM 620 N N . THR A 1 84 ? -4.759 21.871 -4.785 1.00 80.44 84 THR A N 1
ATOM 621 C CA . THR A 1 84 ? -4.536 22.397 -6.142 1.00 80.44 84 THR A CA 1
ATOM 622 C C . THR A 1 84 ? -4.518 21.281 -7.186 1.00 80.44 84 THR A C 1
ATOM 624 O O . THR A 1 84 ? -4.999 21.468 -8.301 1.00 80.44 84 THR A O 1
ATOM 627 N N . LEU A 1 85 ? -3.995 20.104 -6.841 1.00 83.94 85 LEU A N 1
ATOM 628 C CA . LEU A 1 85 ? -4.050 18.936 -7.709 1.00 83.94 85 LEU A CA 1
ATOM 629 C C . LEU A 1 85 ? -5.495 18.460 -7.893 1.00 83.94 85 LEU A C 1
ATOM 631 O O . LEU A 1 85 ? -5.922 18.278 -9.028 1.00 83.94 85 LEU A O 1
ATOM 635 N N . ALA A 1 86 ? -6.272 18.321 -6.816 1.00 80.75 86 ALA A N 1
ATOM 636 C CA . ALA A 1 86 ? -7.661 17.866 -6.898 1.00 80.75 86 ALA A CA 1
ATOM 637 C C . ALA A 1 86 ? -8.540 18.791 -7.759 1.00 80.75 86 ALA A C 1
ATOM 639 O O . ALA A 1 86 ? -9.348 18.309 -8.556 1.00 80.75 86 ALA A O 1
ATOM 640 N N . THR A 1 87 ? -8.347 20.113 -7.673 1.00 80.38 87 THR A N 1
ATOM 641 C CA . THR A 1 87 ? -9.076 21.062 -8.531 1.00 80.38 87 THR A CA 1
ATOM 642 C C . THR A 1 87 ? -8.663 20.946 -9.997 1.00 80.38 87 THR A C 1
ATOM 644 O O . THR A 1 87 ? -9.532 20.923 -10.866 1.00 80.38 87 THR A O 1
ATOM 647 N N . ARG A 1 88 ? -7.365 20.790 -10.292 1.00 85.75 88 ARG A N 1
ATOM 648 C CA . ARG A 1 88 ? -6.866 20.577 -11.663 1.00 85.75 88 ARG A CA 1
ATOM 649 C C . ARG A 1 88 ? -7.334 19.251 -12.258 1.00 85.75 88 ARG A C 1
ATOM 651 O O . ARG A 1 88 ? -7.714 19.206 -13.424 1.00 85.75 88 ARG A O 1
ATOM 658 N N . VAL A 1 89 ? -7.350 18.179 -11.467 1.00 86.12 89 VAL A N 1
ATOM 659 C CA . VAL A 1 89 ? -7.808 16.845 -11.893 1.00 86.12 89 VAL A CA 1
ATOM 660 C C . VAL A 1 89 ? -9.268 16.879 -12.354 1.00 86.12 89 VAL A C 1
ATOM 662 O O . VAL A 1 89 ? -9.621 16.191 -13.314 1.00 86.12 89 VAL A O 1
ATOM 665 N N . ALA A 1 90 ? -10.103 17.720 -11.738 1.00 81.19 90 ALA A N 1
ATOM 666 C CA . ALA A 1 90 ? -11.493 17.910 -12.148 1.00 81.19 90 ALA A CA 1
ATOM 667 C C . ALA A 1 90 ? -11.648 18.653 -13.494 1.00 81.19 90 ALA A C 1
ATOM 669 O O . ALA A 1 90 ? -12.703 18.555 -14.123 1.00 81.19 90 ALA A O 1
ATOM 670 N N . THR A 1 91 ? -10.612 19.355 -13.968 1.00 83.00 91 THR A N 1
ATOM 671 C CA . THR A 1 91 ? -10.630 20.105 -15.238 1.00 83.00 91 THR A CA 1
ATOM 672 C C . THR A 1 91 ? -9.931 19.392 -16.396 1.00 83.00 91 THR A C 1
ATOM 674 O O . THR A 1 91 ? -9.976 19.878 -17.525 1.00 83.00 91 THR A O 1
ATOM 677 N N . LEU A 1 92 ? -9.251 18.269 -16.143 1.00 88.50 92 LEU A N 1
ATOM 678 C CA . LEU A 1 92 ? -8.547 17.530 -17.191 1.00 88.50 92 LEU A CA 1
ATOM 679 C C . LEU A 1 92 ? -9.532 16.850 -18.169 1.00 88.50 92 LEU A C 1
ATOM 681 O O . LEU A 1 92 ? -10.652 16.495 -17.788 1.00 88.50 92 LEU A O 1
ATOM 685 N N . PRO A 1 93 ? -9.130 16.625 -19.436 1.00 85.00 93 PRO A N 1
ATOM 686 C CA . PRO A 1 93 ? -9.948 15.893 -20.398 1.00 85.00 93 PRO A CA 1
ATOM 687 C C . PRO A 1 93 ? -10.310 14.496 -19.882 1.00 85.00 93 PRO A C 1
ATOM 689 O O . PRO A 1 93 ? -9.423 13.722 -19.536 1.00 85.00 93 PRO A O 1
ATOM 692 N N . GLY A 1 94 ? -11.602 14.162 -19.869 1.00 84.44 94 GLY A N 1
ATOM 693 C CA . GLY A 1 94 ? -12.099 12.884 -19.342 1.00 84.44 94 GLY A CA 1
ATOM 694 C C . GLY A 1 94 ? -12.526 12.918 -17.871 1.00 84.44 94 GLY A C 1
ATOM 695 O O . GLY A 1 94 ? -12.980 11.894 -17.365 1.00 84.44 94 GLY A O 1
ATOM 696 N N . SER A 1 95 ? -12.470 14.075 -17.198 1.00 82.88 95 SER A N 1
ATOM 697 C CA . SER A 1 95 ? -12.840 14.207 -15.780 1.00 82.88 95 SER A CA 1
ATOM 698 C C . SER A 1 95 ? -14.268 13.767 -15.451 1.00 82.88 95 SER A C 1
ATOM 700 O O . SER A 1 95 ? -14.503 13.221 -14.377 1.00 82.88 95 SER A O 1
ATOM 702 N N 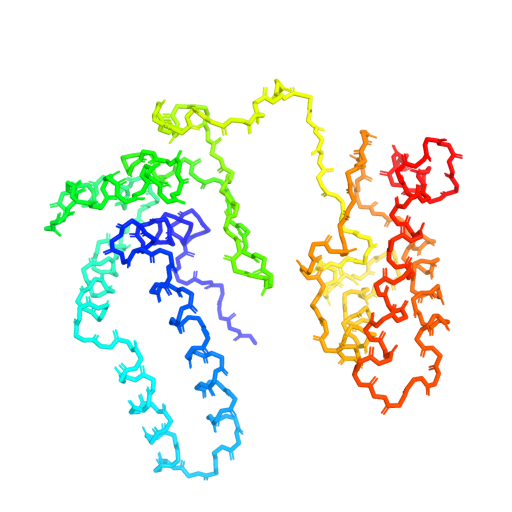. ALA A 1 96 ? -15.217 13.937 -16.378 1.00 71.44 96 ALA A N 1
ATOM 703 C CA . ALA A 1 96 ? -16.587 13.451 -16.213 1.00 71.44 96 ALA A CA 1
ATOM 704 C C . ALA A 1 96 ? -16.651 11.914 -16.125 1.00 71.44 96 ALA A C 1
ATOM 706 O O . ALA A 1 96 ? -17.287 11.376 -15.222 1.00 71.44 96 ALA A O 1
ATOM 707 N N . GLN A 1 97 ? -15.937 11.211 -17.012 1.00 74.12 97 GLN A N 1
ATOM 708 C CA . GLN A 1 97 ? -15.830 9.751 -16.972 1.00 74.12 97 GLN A CA 1
ATOM 709 C C . GLN A 1 97 ? -15.059 9.294 -15.730 1.00 74.12 97 GLN A C 1
ATOM 711 O O . GLN A 1 97 ? -15.459 8.342 -15.065 1.00 74.12 97 GLN A O 1
ATOM 716 N N . ALA A 1 98 ? -13.993 10.012 -15.376 1.00 80.00 98 ALA A N 1
ATOM 717 C CA . ALA A 1 98 ? -13.197 9.706 -14.198 1.00 80.00 98 ALA A CA 1
ATOM 718 C C . ALA A 1 98 ? -13.992 9.872 -12.892 1.00 80.00 98 ALA A C 1
ATOM 720 O O . ALA A 1 98 ? -13.816 9.105 -11.950 1.00 80.00 98 ALA A O 1
ATOM 721 N N . ALA A 1 99 ? -14.908 10.842 -12.832 1.00 73.62 99 ALA A N 1
ATOM 722 C CA . ALA A 1 99 ? -15.800 11.014 -11.691 1.00 73.62 99 ALA A CA 1
ATOM 723 C C . ALA A 1 99 ? -16.786 9.845 -11.534 1.00 73.62 99 ALA A C 1
ATOM 725 O O . ALA A 1 99 ? -17.078 9.464 -10.401 1.00 73.62 99 ALA A O 1
ATOM 726 N N . LEU A 1 100 ? -17.262 9.263 -12.641 1.00 67.25 100 LEU A N 1
ATOM 727 C CA . LEU A 1 100 ? -18.107 8.063 -12.624 1.00 67.25 100 LEU A CA 1
ATOM 728 C C . LEU A 1 100 ? -17.320 6.847 -12.122 1.00 67.25 100 LEU A C 1
ATOM 730 O O . LEU A 1 100 ? -17.734 6.215 -11.156 1.00 67.25 100 LEU A O 1
ATOM 734 N N . VAL A 1 101 ? -16.142 6.589 -12.696 1.00 72.25 101 VAL A N 1
ATOM 735 C CA . VAL A 1 101 ? -15.263 5.477 -12.287 1.00 72.25 101 VAL A CA 1
ATOM 736 C C . VAL A 1 101 ? -14.832 5.613 -10.824 1.00 72.25 101 VAL A C 1
ATOM 738 O O . VAL A 1 101 ? -14.888 4.644 -10.073 1.00 72.25 101 VAL A O 1
ATOM 741 N N . GLY A 1 102 ? -14.453 6.815 -10.383 1.00 69.56 102 GLY A N 1
ATOM 742 C CA . GLY A 1 102 ? -14.086 7.077 -8.988 1.00 69.56 102 GLY A CA 1
ATOM 743 C C . GLY A 1 102 ? -15.236 6.838 -8.005 1.00 69.56 102 GLY A C 1
ATOM 744 O O . GLY A 1 102 ? -15.007 6.336 -6.905 1.00 69.56 102 GLY A O 1
ATOM 745 N N . ALA A 1 103 ? -16.477 7.121 -8.410 1.00 65.94 103 ALA A N 1
ATOM 746 C CA . ALA A 1 103 ? -17.656 6.839 -7.600 1.00 65.94 103 ALA A CA 1
ATOM 747 C C . ALA A 1 103 ? -18.018 5.343 -7.585 1.00 65.94 103 ALA A C 1
ATOM 749 O O . ALA A 1 103 ? -18.371 4.826 -6.528 1.00 65.94 103 ALA A O 1
ATOM 750 N N . GLU A 1 104 ? -17.929 4.657 -8.728 1.00 65.06 104 GLU A N 1
ATOM 751 C CA . GLU A 1 104 ? -18.306 3.243 -8.877 1.00 65.06 104 GLU A CA 1
ATOM 752 C C . GLU A 1 104 ? -17.262 2.275 -8.311 1.00 65.06 104 GLU A C 1
ATOM 754 O O . GLU A 1 104 ? -17.619 1.341 -7.599 1.00 65.06 104 GLU A O 1
ATOM 759 N N . GLN A 1 105 ? -15.981 2.495 -8.608 1.00 65.69 105 GLN A N 1
ATOM 760 C CA . GLN A 1 105 ? -14.890 1.592 -8.221 1.00 65.69 105 GLN A CA 1
ATOM 761 C C . GLN A 1 105 ? -14.192 2.029 -6.930 1.00 65.69 105 GLN A C 1
ATOM 763 O O . GLN A 1 105 ? -13.669 1.192 -6.201 1.00 65.69 105 GLN A O 1
ATOM 768 N N . GLY A 1 106 ? -14.166 3.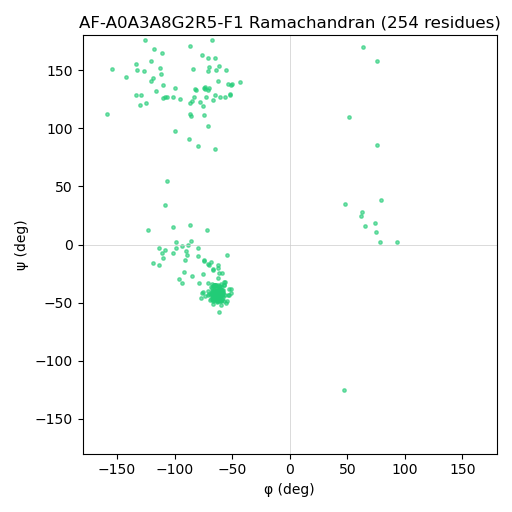335 -6.642 1.00 65.31 106 GLY A N 1
ATOM 769 C CA . GLY A 1 106 ? -13.450 3.897 -5.493 1.00 65.31 106 GLY A CA 1
ATOM 770 C C . GLY A 1 106 ? -14.337 4.446 -4.372 1.00 65.31 106 GLY A C 1
ATOM 771 O O . GLY A 1 106 ? -13.830 4.764 -3.299 1.00 65.31 106 GLY A O 1
ATOM 772 N N . GLY A 1 107 ? -15.645 4.599 -4.597 1.00 69.81 107 GLY A N 1
ATOM 773 C CA . GLY A 1 107 ? -16.577 5.144 -3.606 1.00 69.81 107 GLY A CA 1
ATOM 774 C C . GLY A 1 107 ? -16.340 6.614 -3.224 1.00 69.81 107 GLY A C 1
ATOM 775 O O . GLY A 1 107 ? -16.878 7.071 -2.213 1.00 69.81 107 GLY A O 1
ATOM 776 N N . PHE A 1 108 ? -15.567 7.377 -4.007 1.00 73.38 108 PHE A N 1
ATOM 777 C CA . PHE A 1 108 ? -15.196 8.761 -3.690 1.00 73.38 108 PHE A CA 1
ATOM 778 C C . PHE A 1 108 ? -15.661 9.763 -4.750 1.00 73.38 108 PHE A C 1
ATOM 780 O O . PHE A 1 108 ? -15.878 9.451 -5.920 1.00 73.38 108 PHE A O 1
ATOM 787 N N . ARG A 1 109 ? -15.783 11.024 -4.335 1.00 75.00 109 ARG A N 1
ATOM 788 C CA . ARG A 1 109 ? -16.025 12.160 -5.227 1.00 75.00 109 ARG A CA 1
ATOM 789 C C . ARG A 1 109 ? -14.689 12.676 -5.743 1.00 75.00 109 ARG A C 1
ATOM 791 O O . ARG A 1 109 ? -13.870 13.124 -4.949 1.00 75.00 109 ARG A O 1
ATOM 798 N N . LEU A 1 110 ? -14.496 12.705 -7.063 1.00 73.31 110 LEU A N 1
ATOM 799 C CA . LEU A 1 110 ? -13.235 13.151 -7.679 1.00 73.31 110 LEU A CA 1
ATOM 800 C C . LEU A 1 110 ? -12.778 14.542 -7.196 1.00 73.31 110 LEU A C 1
ATOM 802 O O . LEU A 1 110 ? -11.601 14.754 -6.930 1.00 73.31 110 LEU A O 1
ATOM 806 N N . VAL A 1 111 ? -13.720 15.473 -7.006 1.00 69.12 111 VAL A N 1
ATOM 807 C CA . VAL A 1 111 ? -13.436 16.834 -6.507 1.00 69.12 111 VAL A CA 1
ATOM 808 C C . VAL A 1 111 ? -12.928 16.864 -5.058 1.00 69.12 111 VAL A C 1
ATOM 810 O O . VAL A 1 111 ? -12.297 17.830 -4.646 1.00 69.12 111 VAL A O 1
ATOM 813 N N . ALA A 1 112 ? -13.187 15.809 -4.286 1.00 69.69 112 ALA A N 1
ATOM 814 C CA . ALA A 1 112 ? -12.775 15.669 -2.895 1.00 69.69 112 ALA A CA 1
ATOM 815 C C . ALA A 1 112 ? -11.544 14.758 -2.736 1.00 69.69 112 ALA A C 1
ATOM 817 O O . ALA A 1 112 ? -11.231 14.342 -1.626 1.00 69.69 112 ALA A O 1
ATOM 818 N N . ALA A 1 113 ? -10.818 14.455 -3.820 1.00 69.56 113 ALA A N 1
ATOM 819 C CA . ALA A 1 113 ? -9.630 13.598 -3.781 1.00 69.56 113 ALA A CA 1
ATOM 820 C C . ALA A 1 113 ? -8.515 14.121 -2.848 1.00 69.56 113 ALA A C 1
ATOM 822 O O . ALA A 1 113 ? -7.726 13.332 -2.342 1.00 69.56 113 ALA A O 1
ATOM 823 N N . ALA A 1 114 ? -8.470 15.431 -2.574 1.00 68.56 114 ALA A N 1
ATOM 824 C CA . ALA A 1 114 ? -7.535 16.018 -1.609 1.00 68.56 114 ALA A CA 1
ATOM 825 C C . ALA A 1 114 ? -7.861 15.687 -0.139 1.00 68.56 114 ALA A C 1
ATOM 827 O O . ALA A 1 114 ? -7.002 15.858 0.722 1.00 68.56 114 ALA A O 1
ATOM 828 N N . GLU A 1 115 ? -9.082 15.226 0.148 1.00 70.38 115 GLU A N 1
ATOM 829 C CA . GLU A 1 115 ? -9.541 14.830 1.489 1.00 70.38 115 GLU A CA 1
ATOM 830 C C . GLU A 1 115 ? -9.183 13.371 1.820 1.00 70.38 115 GLU A C 1
ATOM 832 O O . GLU A 1 115 ? -9.559 12.842 2.871 1.00 70.38 115 GLU A O 1
ATOM 837 N N . VAL A 1 116 ? -8.476 12.694 0.910 1.00 66.50 116 VAL A N 1
ATOM 838 C CA . VAL A 1 116 ? -7.933 11.357 1.138 1.00 66.50 116 VAL A CA 1
ATOM 839 C C . VAL A 1 116 ? -6.728 11.491 2.060 1.00 66.50 116 VAL A C 1
ATOM 841 O O . VAL A 1 116 ? -5.688 12.032 1.681 1.00 66.50 116 VAL A O 1
ATOM 844 N N . SER A 1 117 ? -6.862 10.987 3.283 1.00 62.53 117 SER A N 1
ATOM 845 C CA . SER A 1 117 ? -5.806 11.068 4.299 1.00 62.53 117 SER A CA 1
ATOM 846 C C . SER A 1 117 ? -4.882 9.850 4.296 1.00 62.53 117 SER A C 1
ATOM 848 O O . SER A 1 117 ? -3.731 9.950 4.724 1.00 62.53 117 SER A O 1
ATOM 850 N N . ALA A 1 118 ? -5.358 8.711 3.784 1.00 61.53 118 ALA A N 1
ATOM 851 C CA . ALA A 1 118 ? -4.576 7.491 3.639 1.00 61.53 118 ALA A CA 1
ATOM 852 C C . ALA A 1 118 ? -5.110 6.603 2.510 1.00 61.53 118 ALA A C 1
ATOM 854 O O . ALA A 1 118 ? -6.309 6.584 2.227 1.00 61.53 118 ALA A O 1
ATOM 855 N N . ILE A 1 119 ? -4.200 5.840 1.908 1.00 56.84 119 ILE A N 1
ATOM 856 C CA . ILE A 1 119 ? -4.488 4.811 0.910 1.00 56.84 119 ILE A CA 1
ATOM 857 C C . ILE A 1 119 ? -3.769 3.546 1.357 1.00 56.84 119 ILE A C 1
ATOM 859 O O . ILE A 1 119 ? -2.571 3.591 1.637 1.00 56.84 119 ILE A O 1
ATOM 863 N N . ALA A 1 120 ? -4.496 2.439 1.420 1.00 60.44 120 ALA A N 1
ATOM 864 C CA . ALA A 1 120 ? -3.942 1.111 1.629 1.00 60.44 120 ALA A CA 1
ATOM 865 C C . ALA A 1 120 ? -4.321 0.226 0.442 1.00 60.44 120 ALA A C 1
ATOM 867 O O . ALA A 1 120 ? -5.437 0.323 -0.065 1.00 60.44 120 ALA A O 1
ATOM 868 N N . VAL A 1 121 ? -3.392 -0.614 -0.002 1.00 51.75 121 VAL A N 1
ATOM 869 C CA . VAL A 1 121 ? -3.605 -1.581 -1.080 1.00 51.75 121 VAL A CA 1
ATOM 870 C C . VAL A 1 121 ? -3.246 -2.959 -0.535 1.00 51.75 121 VAL A C 1
ATOM 872 O O . VAL A 1 121 ? -2.126 -3.142 -0.062 1.00 51.75 121 VAL A O 1
ATOM 875 N N . SER A 1 122 ? -4.185 -3.904 -0.556 1.00 50.59 122 SER A N 1
ATOM 876 C CA . SER A 1 122 ? -3.950 -5.275 -0.092 1.00 50.59 122 SER A CA 1
ATOM 877 C C . SER A 1 122 ? -3.138 -6.083 -1.115 1.00 50.59 122 SER A C 1
ATOM 879 O O . SER A 1 122 ? -3.070 -5.744 -2.299 1.00 50.59 122 SER A O 1
ATOM 881 N N . ALA A 1 123 ? -2.567 -7.212 -0.689 1.00 42.78 123 ALA A N 1
ATOM 882 C CA . ALA A 1 123 ? -1.893 -8.145 -1.594 1.00 42.78 123 ALA A CA 1
ATOM 883 C C . ALA A 1 123 ? -2.845 -8.835 -2.593 1.00 42.78 123 ALA A C 1
ATOM 885 O O . ALA A 1 123 ? -2.399 -9.264 -3.656 1.00 42.78 123 ALA A O 1
ATOM 886 N N . SER A 1 124 ? -4.148 -8.900 -2.287 1.00 42.38 124 SER A N 1
ATOM 887 C CA . SER A 1 124 ? -5.197 -9.350 -3.214 1.00 42.38 124 SER A CA 1
ATOM 888 C C . SER A 1 124 ? -5.627 -8.271 -4.213 1.00 42.38 124 SER A C 1
ATOM 890 O O . SER A 1 124 ? -6.429 -8.554 -5.100 1.00 42.38 124 SER A O 1
ATOM 892 N N . GLY A 1 125 ? -5.080 -7.057 -4.102 1.00 44.81 125 GLY A N 1
ATOM 893 C CA . GLY A 1 125 ? -5.427 -5.939 -4.964 1.00 44.81 125 GLY A CA 1
ATOM 894 C C . GLY A 1 125 ? -6.732 -5.264 -4.557 1.00 44.81 125 GLY A C 1
ATOM 895 O O . GLY A 1 125 ? -7.494 -4.870 -5.421 1.00 44.81 125 GLY A O 1
ATOM 896 N N . GLU A 1 126 ? -7.022 -5.118 -3.268 1.00 49.88 126 GLU A N 1
ATOM 897 C CA . GLU A 1 126 ? -8.132 -4.291 -2.782 1.00 49.88 126 GLU A CA 1
ATOM 898 C C . GLU A 1 126 ? -7.602 -2.935 -2.307 1.00 49.88 126 GLU A C 1
ATOM 900 O O . GLU A 1 126 ? -6.608 -2.876 -1.584 1.00 49.88 126 GLU A O 1
ATOM 905 N N . VAL A 1 127 ? -8.266 -1.835 -2.678 1.00 55.53 127 VAL A N 1
ATOM 906 C CA . VAL A 1 127 ? -7.898 -0.484 -2.222 1.00 55.53 127 VAL A CA 1
ATOM 907 C C . VAL A 1 127 ? -8.823 -0.031 -1.112 1.00 55.53 127 VAL A C 1
ATOM 909 O O . VAL A 1 127 ? -10.036 0.030 -1.288 1.00 55.53 127 VAL A O 1
ATOM 912 N N . THR A 1 128 ? -8.242 0.387 0.006 1.00 61.72 128 THR A N 1
ATOM 913 C CA . THR A 1 128 ? -8.955 1.100 1.063 1.00 61.72 128 THR A CA 1
ATOM 914 C C . THR A 1 128 ? -8.519 2.559 1.081 1.00 61.72 128 THR A C 1
ATOM 916 O O . THR A 1 128 ? -7.330 2.867 1.175 1.00 61.72 128 THR A O 1
ATOM 919 N N . LEU A 1 129 ? -9.492 3.466 1.017 1.00 61.28 129 LEU A N 1
ATOM 920 C CA . LEU A 1 129 ? -9.285 4.911 1.083 1.00 61.28 129 LEU A CA 1
ATOM 921 C C . LEU A 1 129 ? -9.834 5.438 2.411 1.00 61.28 129 LEU A C 1
ATOM 923 O O . LEU A 1 129 ? -11.004 5.231 2.729 1.00 61.28 129 LEU A O 1
ATOM 927 N N . ALA A 1 130 ? -9.007 6.148 3.177 1.00 67.50 130 ALA A N 1
ATOM 928 C CA . ALA A 1 130 ? -9.476 6.913 4.327 1.00 67.50 130 ALA A CA 1
ATOM 929 C C . ALA A 1 130 ? -9.937 8.294 3.848 1.00 67.50 130 ALA A C 1
ATOM 931 O O . ALA A 1 130 ? -9.124 9.116 3.422 1.00 67.50 130 ALA A O 1
ATOM 932 N N . LEU A 1 131 ? -11.248 8.527 3.904 1.00 66.50 131 LEU A N 1
ATOM 933 C CA . LEU A 1 131 ? -11.918 9.696 3.334 1.00 66.50 131 LEU A CA 1
ATOM 934 C C . LEU A 1 131 ? -12.627 10.505 4.421 1.00 66.50 131 LEU A C 1
ATOM 936 O O . LEU A 1 131 ? -13.238 9.936 5.327 1.00 66.50 131 LEU A O 1
ATOM 940 N N . ALA A 1 132 ? -12.618 11.832 4.292 1.00 65.81 132 ALA A N 1
ATOM 941 C CA . ALA A 1 132 ? -13.535 12.673 5.053 1.00 65.81 132 ALA A CA 1
ATOM 942 C C . ALA A 1 132 ? -15.005 12.379 4.656 1.00 65.81 132 ALA A C 1
ATOM 944 O O . ALA A 1 132 ? -15.270 12.024 3.503 1.00 65.81 132 ALA A O 1
ATOM 945 N N . PRO A 1 1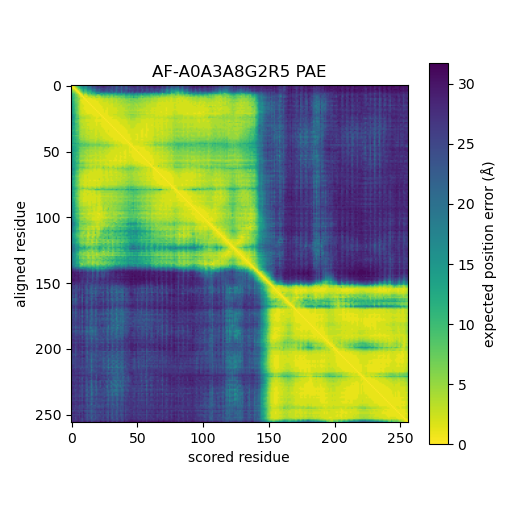33 ? -15.995 12.548 5.556 1.00 65.81 133 PRO A N 1
ATOM 946 C CA . PRO A 1 133 ? -17.395 12.204 5.275 1.00 65.81 133 PRO A CA 1
ATOM 947 C C . PRO A 1 133 ? -17.991 12.887 4.032 1.00 65.81 133 PRO A C 1
ATOM 949 O O . PRO A 1 133 ? -18.825 12.312 3.338 1.00 65.81 133 PRO A O 1
ATOM 952 N N . ASN A 1 134 ? -17.549 14.107 3.720 1.00 66.69 134 ASN A N 1
ATOM 953 C CA . ASN A 1 134 ? -17.958 14.872 2.537 1.00 66.69 134 ASN A CA 1
ATOM 954 C C . ASN A 1 134 ? -17.328 14.368 1.222 1.00 66.69 134 ASN A C 1
ATOM 956 O O . ASN A 1 134 ? -17.785 14.768 0.147 1.00 66.69 134 ASN A O 1
ATOM 960 N N . ALA A 1 135 ? -16.302 13.514 1.296 1.00 70.38 135 ALA A N 1
ATOM 961 C CA . ALA A 1 135 ? -15.573 12.978 0.150 1.00 70.38 135 ALA A CA 1
ATOM 962 C C . ALA A 1 135 ? -16.145 11.656 -0.388 1.00 70.38 135 ALA A C 1
ATOM 964 O O . ALA A 1 135 ? -15.822 11.268 -1.511 1.00 70.38 135 ALA A O 1
ATOM 965 N N . VAL A 1 136 ? -17.032 10.996 0.362 1.00 73.38 136 VAL A N 1
ATOM 966 C CA . VAL A 1 136 ? -17.710 9.759 -0.053 1.00 73.38 136 VAL A CA 1
ATOM 967 C C . VAL A 1 136 ? -18.782 10.061 -1.108 1.00 73.38 136 VAL A C 1
ATOM 969 O O . VAL A 1 136 ? -19.544 11.026 -0.992 1.00 73.38 136 VAL A O 1
ATOM 972 N N . ALA A 1 137 ? -18.847 9.252 -2.167 1.00 68.50 137 ALA A N 1
ATOM 973 C CA . ALA A 1 137 ? -19.881 9.376 -3.192 1.00 68.50 137 ALA A CA 1
ATOM 974 C C . ALA A 1 137 ? -21.234 8.854 -2.676 1.00 68.50 137 ALA A C 1
ATOM 976 O O . ALA A 1 137 ? -21.319 7.769 -2.109 1.00 68.50 137 ALA A O 1
ATOM 977 N N . MET A 1 138 ? -22.323 9.592 -2.918 1.00 62.06 138 MET A N 1
ATOM 978 C CA . MET A 1 138 ? -23.673 9.200 -2.469 1.00 62.06 138 MET A CA 1
ATOM 979 C C . MET A 1 138 ? -24.155 7.871 -3.078 1.00 62.06 138 MET A C 1
ATOM 981 O O . MET A 1 138 ? -25.003 7.199 -2.491 1.00 62.06 138 MET A O 1
ATOM 985 N N . SER A 1 139 ? -23.611 7.490 -4.237 1.00 58.19 139 SER A N 1
ATOM 986 C CA . SER A 1 139 ? -23.863 6.216 -4.917 1.00 58.19 139 SER A CA 1
ATOM 987 C C . SER A 1 139 ? -23.163 5.020 -4.265 1.00 58.19 139 SER A C 1
ATOM 989 O O . SER A 1 139 ? -23.563 3.892 -4.527 1.00 58.19 139 SER A O 1
ATOM 991 N N . ALA A 1 140 ? -22.196 5.230 -3.364 1.00 54.81 140 ALA A N 1
ATOM 992 C CA . ALA A 1 140 ? -21.478 4.164 -2.655 1.00 54.81 140 ALA A CA 1
ATOM 993 C C . ALA A 1 140 ? -22.337 3.438 -1.591 1.00 54.81 140 ALA A C 1
ATOM 995 O O . ALA A 1 140 ? -21.826 2.716 -0.736 1.00 54.81 140 ALA A O 1
ATOM 996 N N . LYS A 1 141 ? -23.662 3.641 -1.591 1.00 43.53 141 LYS A N 1
ATOM 997 C CA . LYS A 1 141 ? -24.578 3.123 -0.572 1.00 43.53 141 LYS A CA 1
ATOM 998 C C . LYS A 1 141 ? -24.904 1.644 -0.838 1.00 43.53 141 LYS A C 1
ATOM 1000 O O . LYS A 1 141 ? -25.939 1.324 -1.415 1.00 43.53 141 LYS A O 1
ATOM 1005 N N . GLY A 1 142 ? -24.034 0.745 -0.366 1.00 34.94 142 GLY A N 1
ATOM 1006 C CA . GLY A 1 142 ? -24.219 -0.710 -0.419 1.00 34.94 142 GLY A CA 1
ATOM 1007 C C . GLY A 1 142 ? -23.381 -1.481 0.615 1.00 34.94 142 GLY A C 1
ATOM 1008 O O . GLY A 1 142 ? -22.170 -1.536 0.502 1.00 34.94 142 GLY A O 1
ATOM 1009 N N . ARG A 1 143 ? -24.094 -2.082 1.587 1.00 36.69 143 ARG A N 1
ATOM 1010 C CA . ARG A 1 143 ? -23.740 -3.011 2.693 1.00 36.69 143 ARG A CA 1
ATOM 1011 C C . ARG A 1 143 ? -22.586 -2.628 3.650 1.00 36.69 143 ARG A C 1
ATOM 1013 O O . ARG A 1 143 ? -21.413 -2.775 3.351 1.00 36.69 143 ARG A O 1
ATOM 1020 N N . ASN A 1 144 ? -23.011 -2.306 4.880 1.00 35.62 144 ASN A N 1
ATOM 1021 C CA . ASN A 1 144 ? -22.261 -1.990 6.106 1.00 35.62 144 ASN A CA 1
ATOM 1022 C C . ASN A 1 144 ? -21.617 -0.600 6.160 1.00 35.62 144 ASN A C 1
ATOM 1024 O O . ASN A 1 144 ? -20.422 -0.435 5.953 1.00 35.62 144 ASN A O 1
ATOM 1028 N N . VAL A 1 145 ? -22.411 0.383 6.594 1.00 36.53 145 VAL A N 1
ATOM 1029 C CA . VAL A 1 145 ? -21.884 1.568 7.281 1.00 36.53 145 VAL A CA 1
ATOM 1030 C C . VAL A 1 145 ? -22.094 1.354 8.782 1.00 36.53 145 VAL A C 1
ATOM 1032 O O . VAL A 1 145 ? -23.205 1.580 9.266 1.00 36.53 145 VAL A O 1
ATOM 1035 N N . PRO A 1 146 ? -21.089 0.898 9.549 1.00 37.88 146 PRO A N 1
ATOM 1036 C CA . PRO A 1 146 ? -21.076 1.139 10.977 1.00 37.88 146 PRO A CA 1
ATOM 1037 C C . PRO A 1 146 ? -20.729 2.611 11.213 1.00 37.88 146 PRO A C 1
ATOM 1039 O O . PRO A 1 146 ? -19.795 3.153 10.624 1.00 37.88 146 PRO A O 1
ATOM 1042 N N . VAL A 1 147 ? -21.492 3.245 12.096 1.00 33.72 147 VAL A N 1
ATOM 1043 C CA . VAL A 1 147 ? -21.141 4.519 12.736 1.00 33.72 147 VAL A CA 1
ATOM 1044 C C . VAL A 1 147 ? -19.719 4.397 13.319 1.00 33.72 147 VAL A C 1
ATOM 1046 O O . VAL A 1 147 ? -19.427 3.352 13.907 1.00 33.72 147 VAL A O 1
ATOM 1049 N N . PRO A 1 148 ? -18.821 5.396 13.192 1.00 39.34 148 PRO A N 1
ATOM 1050 C CA . PRO A 1 148 ? -17.463 5.257 13.699 1.00 39.34 148 PRO A CA 1
ATOM 1051 C C . PRO A 1 148 ? -17.468 5.278 15.231 1.00 39.34 148 PRO A C 1
ATOM 1053 O O . PRO A 1 148 ? -17.543 6.331 15.859 1.00 39.34 148 PRO A O 1
ATOM 1056 N N . VAL A 1 149 ? -17.350 4.098 15.834 1.00 33.59 149 VAL A N 1
ATOM 1057 C CA . VAL A 1 149 ? -16.467 3.926 16.988 1.00 33.59 149 VAL A CA 1
ATOM 1058 C C . VAL A 1 149 ? -15.085 3.707 16.376 1.00 33.59 149 VAL A C 1
ATOM 1060 O O . VAL A 1 149 ? -14.946 2.900 15.461 1.00 33.59 149 VAL A O 1
ATOM 1063 N N . GLU A 1 150 ? -14.086 4.476 16.788 1.00 38.69 150 GLU A N 1
ATOM 1064 C CA . GLU A 1 150 ? -12.737 4.471 16.213 1.00 38.69 150 GLU A CA 1
ATOM 1065 C C . GLU A 1 150 ? -12.039 3.110 16.454 1.00 38.69 150 GLU A C 1
ATOM 1067 O O . GLU A 1 150 ? -11.292 2.926 17.412 1.00 38.69 150 GLU A O 1
ATOM 1072 N N . VAL A 1 151 ? -12.317 2.108 15.613 1.00 42.88 151 VAL A N 1
ATOM 1073 C CA . VAL A 1 151 ? -11.651 0.799 15.652 1.00 42.88 151 VAL A CA 1
ATOM 1074 C C . VAL A 1 151 ? -10.394 0.894 14.793 1.00 42.88 151 VAL A C 1
ATOM 1076 O O . VAL A 1 151 ? -10.430 0.680 13.581 1.00 42.88 151 VAL A O 1
ATOM 1079 N N . ARG A 1 152 ? -9.268 1.260 15.410 1.00 56.00 152 ARG A N 1
ATOM 1080 C CA . ARG A 1 152 ? -7.964 1.223 14.738 1.00 56.00 152 ARG A CA 1
ATOM 1081 C C . ARG A 1 152 ? -7.599 -0.229 14.408 1.00 56.00 152 ARG A C 1
ATOM 1083 O O . ARG A 1 152 ? -7.647 -1.105 15.270 1.00 56.00 152 ARG A O 1
ATOM 1090 N N . VAL A 1 153 ? -7.244 -0.482 13.149 1.00 67.94 153 VAL A N 1
ATOM 1091 C CA . VAL A 1 153 ? -6.683 -1.765 12.702 1.00 67.94 153 VAL A CA 1
ATOM 1092 C C . VAL A 1 153 ? -5.248 -1.871 13.221 1.00 67.94 153 VAL A C 1
ATOM 1094 O O . VAL A 1 153 ? -4.439 -0.964 13.018 1.00 67.94 153 VAL A O 1
ATOM 1097 N N . HIS A 1 154 ? -4.940 -2.967 13.908 1.00 78.94 154 HIS A N 1
ATOM 1098 C CA . HIS A 1 154 ? -3.645 -3.231 14.518 1.00 78.94 154 HIS A CA 1
ATOM 1099 C C . HIS A 1 154 ? -2.883 -4.295 13.714 1.00 78.94 154 HIS A C 1
ATOM 1101 O O . HIS A 1 154 ? -3.416 -5.370 13.458 1.00 78.94 154 HIS A O 1
ATOM 1107 N N . HIS A 1 155 ? -1.638 -4.007 13.318 1.00 88.62 155 HIS A N 1
ATOM 1108 C CA . HIS A 1 155 ? -0.752 -5.006 12.711 1.00 88.62 155 HIS A CA 1
ATOM 1109 C C . HIS A 1 155 ? -0.166 -5.925 13.783 1.00 88.62 155 HIS A C 1
ATOM 1111 O O . HIS A 1 155 ? 0.518 -5.435 14.683 1.00 88.62 155 HIS A O 1
ATOM 1117 N N . ILE A 1 156 ? -0.383 -7.236 13.647 1.00 93.56 156 ILE A N 1
ATOM 1118 C CA . ILE A 1 156 ? 0.100 -8.253 14.589 1.00 93.56 156 ILE A CA 1
ATOM 1119 C C . ILE A 1 156 ? 1.637 -8.216 14.628 1.00 93.56 156 ILE A C 1
ATOM 1121 O O . ILE A 1 156 ? 2.221 -7.931 15.673 1.00 93.56 156 ILE A O 1
ATOM 1125 N N . ALA A 1 157 ? 2.285 -8.403 13.476 1.00 92.88 157 ALA A N 1
ATOM 1126 C CA . ALA A 1 157 ? 3.700 -8.126 13.248 1.00 92.88 157 ALA A CA 1
ATOM 1127 C C . ALA A 1 157 ? 3.876 -6.721 12.644 1.00 92.88 157 ALA A C 1
ATOM 1129 O O . ALA A 1 157 ? 3.278 -6.395 11.621 1.00 92.88 157 ALA A O 1
ATOM 1130 N N . THR A 1 158 ? 4.691 -5.864 13.265 1.00 84.62 158 THR A N 1
ATOM 1131 C CA . THR A 1 158 ? 4.802 -4.449 12.859 1.00 84.62 158 THR A CA 1
ATOM 1132 C C . THR A 1 158 ? 5.500 -4.268 11.507 1.00 84.62 158 THR A C 1
ATOM 1134 O O . THR A 1 158 ? 6.585 -4.802 11.279 1.00 84.62 158 THR A O 1
ATOM 1137 N N . ASN A 1 159 ? 4.930 -3.425 10.643 1.00 76.62 159 ASN A N 1
ATOM 1138 C CA . ASN A 1 159 ? 5.489 -2.988 9.355 1.00 76.62 159 ASN A CA 1
ATOM 1139 C C . ASN A 1 159 ? 6.171 -1.603 9.409 1.00 76.62 159 ASN A C 1
ATOM 1141 O O . ASN A 1 159 ? 6.707 -1.139 8.406 1.00 76.62 159 ASN A O 1
ATOM 1145 N N . LYS A 1 160 ? 6.145 -0.915 10.561 1.00 69.12 160 LYS A N 1
ATOM 1146 C CA . LYS A 1 160 ? 6.582 0.495 10.699 1.00 69.12 160 LYS A CA 1
ATOM 1147 C C . LYS A 1 160 ? 7.896 0.679 11.459 1.00 69.12 160 LYS A C 1
ATOM 1149 O O . LYS A 1 160 ? 8.382 1.796 11.581 1.00 69.12 160 LYS A O 1
ATOM 1154 N N . TRP A 1 161 ? 8.464 -0.394 11.995 1.00 75.19 161 TRP A N 1
ATOM 1155 C CA . TRP A 1 161 ? 9.606 -0.372 12.909 1.00 75.19 161 TRP A CA 1
ATOM 1156 C C . TRP A 1 161 ? 10.882 -0.849 12.217 1.00 75.19 161 TRP A C 1
ATOM 1158 O O . TRP A 1 161 ? 11.539 -1.786 12.669 1.00 75.19 161 TRP A O 1
ATOM 1168 N N . TRP A 1 162 ? 11.211 -0.203 11.100 1.00 66.62 162 TRP A N 1
ATOM 1169 C CA . TRP A 1 162 ? 12.394 -0.508 10.290 1.00 66.62 162 TRP A CA 1
ATOM 1170 C C . TRP A 1 162 ? 13.688 0.072 10.864 1.00 66.62 162 TRP A C 1
ATOM 1172 O O . TRP A 1 162 ? 14.733 -0.558 10.764 1.00 66.62 162 TRP A O 1
ATOM 1182 N N . GLU A 1 163 ? 13.604 1.236 11.509 1.00 65.00 163 GLU A N 1
ATOM 1183 C CA . GLU A 1 163 ? 14.763 1.988 12.021 1.00 65.00 163 GLU A CA 1
ATOM 1184 C C . GLU A 1 163 ? 14.664 2.256 13.535 1.00 65.00 163 GLU A C 1
ATOM 1186 O O . GLU A 1 163 ? 15.382 3.086 14.089 1.00 65.00 163 GLU A O 1
ATOM 1191 N N . ALA A 1 164 ? 13.737 1.586 14.226 1.00 69.81 164 ALA A N 1
ATOM 1192 C CA . ALA A 1 164 ? 13.470 1.847 15.636 1.00 69.81 164 ALA A CA 1
ATOM 1193 C C . ALA A 1 164 ? 14.669 1.457 16.517 1.00 69.81 164 ALA A C 1
ATOM 1195 O O . ALA A 1 164 ? 15.085 0.304 16.526 1.00 69.81 164 ALA A O 1
ATOM 1196 N N . THR A 1 165 ? 15.170 2.409 17.307 1.00 71.56 165 THR A N 1
ATOM 1197 C CA . THR A 1 165 ? 16.272 2.217 18.272 1.00 71.56 165 THR A CA 1
ATOM 1198 C C . THR A 1 165 ? 15.797 2.007 19.717 1.00 71.56 165 THR A C 1
ATOM 1200 O O . THR A 1 165 ? 16.607 1.888 20.632 1.00 71.56 165 THR A O 1
ATOM 1203 N N . HIS A 1 166 ? 14.480 1.966 19.940 1.00 66.19 166 HIS A N 1
ATOM 1204 C CA . HIS A 1 166 ? 13.829 1.779 21.242 1.00 66.19 166 HIS A CA 1
ATOM 1205 C C . HIS A 1 166 ? 12.989 0.488 21.256 1.00 66.19 166 HIS A C 1
ATOM 1207 O O . HIS A 1 166 ? 12.787 -0.138 20.217 1.00 66.19 166 HIS A O 1
ATOM 1213 N N . ASN A 1 167 ? 12.538 0.056 22.441 1.00 67.00 167 ASN A N 1
ATOM 1214 C CA . ASN A 1 167 ? 11.759 -1.176 22.678 1.00 67.00 167 ASN A CA 1
ATOM 1215 C C . ASN A 1 167 ? 12.334 -2.440 21.997 1.00 67.00 167 ASN A C 1
ATOM 1217 O O . ASN A 1 167 ? 11.591 -3.315 21.554 1.00 67.00 167 ASN A O 1
ATOM 1221 N N . GLY A 1 168 ? 13.665 -2.540 21.920 1.00 70.81 168 GLY A N 1
ATOM 1222 C CA . GLY A 1 168 ? 14.375 -3.695 21.357 1.00 70.81 168 GLY A CA 1
ATOM 1223 C C . GLY A 1 168 ? 14.362 -3.804 19.827 1.00 70.81 168 GLY A C 1
ATOM 1224 O O . GLY A 1 168 ? 14.753 -4.847 19.321 1.00 70.81 168 GLY A O 1
ATOM 1225 N N . GLY A 1 169 ? 13.910 -2.769 19.107 1.00 68.94 169 GLY A N 1
ATOM 1226 C CA . GLY A 1 169 ? 13.885 -2.753 17.642 1.00 68.94 169 GLY A CA 1
ATOM 1227 C C . GLY A 1 169 ? 15.274 -2.723 16.971 1.00 68.94 169 GLY A C 1
ATOM 1228 O O . GLY A 1 169 ? 16.294 -2.614 17.658 1.00 68.94 169 GLY A O 1
ATOM 1229 N N . PRO A 1 170 ? 15.317 -2.790 15.625 1.00 81.62 170 PRO A N 1
ATOM 1230 C CA . PRO A 1 170 ? 14.170 -2.742 14.714 1.00 81.62 170 PRO A CA 1
ATOM 1231 C C . PRO A 1 170 ? 13.465 -4.098 14.558 1.00 81.62 170 PRO A C 1
ATOM 1233 O O . PRO A 1 170 ? 14.092 -5.126 14.331 1.00 81.62 170 PRO A O 1
ATOM 1236 N N . TRP A 1 171 ? 12.134 -4.089 14.635 1.00 87.00 171 TRP A N 1
ATOM 1237 C CA . TRP A 1 171 ? 11.310 -5.304 14.604 1.00 87.00 171 TRP A CA 1
ATOM 1238 C C . TRP A 1 171 ? 10.809 -5.674 13.207 1.00 87.00 171 TRP A C 1
ATOM 1240 O O . TRP A 1 171 ? 10.683 -6.855 12.892 1.00 87.00 171 TRP A O 1
ATOM 1250 N N . SER A 1 172 ? 10.538 -4.685 12.348 1.00 83.81 172 SER A N 1
ATOM 1251 C CA . SER A 1 172 ? 10.034 -4.950 10.993 1.00 83.81 172 SER A CA 1
ATOM 1252 C C . SER A 1 172 ? 10.991 -5.789 10.136 1.00 83.81 172 SER A C 1
ATOM 1254 O O . SER A 1 172 ? 10.504 -6.710 9.488 1.00 83.81 172 SER A O 1
ATOM 1256 N N . PRO A 1 173 ? 12.325 -5.585 10.166 1.00 85.19 173 PRO A N 1
ATOM 1257 C CA . PRO A 1 173 ? 13.253 -6.437 9.425 1.00 85.19 173 PRO A CA 1
ATOM 1258 C C . PRO A 1 173 ? 13.235 -7.894 9.904 1.00 85.19 173 PRO A C 1
ATOM 1260 O O . PRO A 1 173 ? 13.347 -8.806 9.090 1.00 85.19 173 PRO A O 1
ATOM 1263 N N . GLU A 1 174 ? 13.065 -8.133 11.208 1.00 91.62 174 GLU A N 1
ATOM 1264 C CA . GLU A 1 174 ? 12.999 -9.490 11.760 1.00 91.62 174 GLU A CA 1
ATOM 1265 C C . GLU A 1 174 ? 11.698 -10.193 11.366 1.00 91.62 174 GLU A C 1
ATOM 1267 O O . GLU A 1 174 ? 11.724 -11.335 10.905 1.00 91.62 174 GLU A O 1
ATOM 1272 N N . PHE A 1 175 ? 10.560 -9.498 11.444 1.00 93.31 175 PHE A N 1
ATOM 1273 C CA . PHE A 1 175 ? 9.299 -10.044 10.947 1.00 93.31 175 PHE A CA 1
ATOM 1274 C C . PHE A 1 175 ? 9.333 -10.293 9.436 1.00 93.31 175 PHE A C 1
ATOM 1276 O O . PHE A 1 175 ? 8.855 -11.335 8.990 1.00 93.31 175 PHE A O 1
ATOM 1283 N N . GLN A 1 176 ? 9.950 -9.402 8.651 1.00 87.44 176 GLN A N 1
ATOM 1284 C CA . GLN A 1 176 ? 10.057 -9.567 7.201 1.00 87.44 176 GLN A CA 1
ATOM 1285 C C . GLN A 1 176 ? 10.776 -10.874 6.837 1.00 87.44 176 GLN A C 1
ATOM 1287 O O . GLN A 1 176 ? 10.273 -11.619 6.004 1.00 87.44 176 GLN A O 1
ATOM 1292 N N . LYS A 1 177 ? 11.860 -11.243 7.539 1.00 90.81 177 LYS A N 1
ATOM 1293 C CA . LYS A 1 177 ? 12.554 -12.531 7.322 1.00 90.81 177 LYS A CA 1
ATOM 1294 C C . LYS A 1 177 ? 11.635 -13.747 7.497 1.00 90.81 177 LYS A C 1
ATOM 1296 O O . LYS A 1 177 ? 11.817 -14.757 6.817 1.00 90.81 177 LYS A O 1
ATOM 1301 N N . LEU A 1 178 ? 10.675 -13.689 8.424 1.00 94.50 178 LEU A N 1
ATOM 1302 C CA . LEU A 1 178 ? 9.705 -14.768 8.640 1.00 94.50 178 LEU A CA 1
ATOM 1303 C C . LEU A 1 178 ? 8.657 -14.809 7.521 1.00 94.50 178 LEU A C 1
ATOM 1305 O O . LEU A 1 178 ? 8.357 -15.883 7.000 1.00 94.50 178 LEU A O 1
ATOM 1309 N N . PHE A 1 179 ? 8.142 -13.646 7.126 1.00 91.31 179 PHE A N 1
ATOM 1310 C CA . PHE A 1 179 ? 7.144 -13.512 6.065 1.00 91.31 179 PHE A CA 1
ATOM 1311 C C . PHE A 1 179 ? 7.711 -13.878 4.683 1.00 91.31 179 PHE A C 1
ATOM 1313 O O . PHE A 1 179 ? 7.047 -14.583 3.924 1.00 91.31 179 PHE A O 1
ATOM 1320 N N . ASP A 1 180 ? 8.972 -13.540 4.403 1.00 84.69 180 ASP A N 1
ATOM 1321 C CA . ASP A 1 180 ? 9.664 -13.888 3.156 1.00 84.69 180 ASP A CA 1
ATOM 1322 C C . ASP A 1 180 ? 9.750 -15.409 2.949 1.00 84.69 180 ASP A C 1
ATOM 1324 O O . ASP A 1 180 ? 9.549 -15.904 1.840 1.00 84.69 180 ASP A O 1
ATOM 1328 N N . ARG A 1 181 ? 9.965 -16.187 4.023 1.00 88.69 181 ARG A N 1
ATOM 1329 C CA . ARG A 1 181 ? 9.969 -17.666 3.962 1.00 88.69 181 ARG A CA 1
ATOM 1330 C C . ARG A 1 181 ? 8.619 -18.241 3.530 1.00 88.69 181 ARG A C 1
ATOM 1332 O O . ARG A 1 181 ? 8.569 -19.332 2.967 1.00 88.69 181 ARG A O 1
ATOM 1339 N N . ALA A 1 182 ? 7.541 -17.524 3.827 1.00 85.00 182 ALA A N 1
ATOM 1340 C CA . ALA A 1 182 ? 6.174 -17.863 3.462 1.00 85.00 182 ALA A CA 1
ATOM 1341 C C . ALA A 1 182 ? 5.721 -17.218 2.142 1.00 85.00 182 ALA A C 1
ATOM 1343 O O . ALA A 1 182 ? 4.595 -17.467 1.719 1.00 85.00 182 ALA A O 1
ATOM 1344 N N . GLY A 1 183 ? 6.566 -16.413 1.483 1.00 78.81 183 GLY A N 1
ATOM 1345 C CA . GLY A 1 183 ? 6.173 -15.635 0.305 1.00 78.81 183 GLY A CA 1
ATOM 1346 C C . GLY A 1 183 ? 5.082 -14.598 0.602 1.00 78.81 183 GLY A C 1
ATOM 1347 O O . GLY A 1 183 ? 4.278 -14.296 -0.275 1.00 78.81 183 GLY A O 1
ATOM 1348 N N . MET A 1 184 ? 5.024 -14.106 1.842 1.00 80.12 184 MET A N 1
ATOM 1349 C CA . MET A 1 184 ? 3.988 -13.211 2.366 1.00 80.12 184 MET A CA 1
ATOM 1350 C C . MET A 1 184 ? 4.545 -11.806 2.640 1.00 80.12 184 MET A C 1
ATOM 1352 O O . MET A 1 184 ? 5.758 -11.610 2.708 1.00 80.12 184 MET A O 1
ATOM 1356 N N . SER A 1 185 ? 3.662 -10.821 2.810 1.00 79.81 185 SER A N 1
ATOM 1357 C CA . SER A 1 185 ? 4.006 -9.428 3.127 1.00 79.81 185 SER A CA 1
ATOM 1358 C C . SER A 1 185 ? 3.556 -9.041 4.536 1.00 79.81 185 SER A C 1
ATOM 1360 O O . SER A 1 185 ? 2.496 -9.460 4.997 1.00 79.81 185 SER A O 1
ATOM 1362 N N . LEU A 1 186 ? 4.308 -8.166 5.213 1.00 71.19 186 LEU A N 1
ATOM 1363 C CA . LEU A 1 186 ? 3.867 -7.576 6.488 1.00 71.19 186 LEU A CA 1
ATOM 1364 C C . LEU A 1 186 ? 2.591 -6.730 6.344 1.00 71.19 186 LEU A C 1
ATOM 1366 O O . LEU A 1 186 ? 1.909 -6.470 7.337 1.00 71.19 186 LEU A O 1
ATOM 1370 N N . ASP A 1 187 ? 2.252 -6.326 5.122 1.00 74.00 187 ASP A N 1
ATOM 1371 C CA . ASP A 1 187 ? 1.025 -5.594 4.809 1.00 74.00 187 ASP A CA 1
ATOM 1372 C C . ASP A 1 187 ? -0.175 -6.511 4.503 1.00 74.00 187 ASP A C 1
ATOM 1374 O O . ASP A 1 187 ? -1.271 -6.009 4.249 1.00 74.00 187 ASP A O 1
ATOM 1378 N N . ASP A 1 188 ? -0.006 -7.840 4.530 1.00 63.88 188 ASP A N 1
ATOM 1379 C CA . ASP A 1 188 ? -1.102 -8.779 4.274 1.00 63.88 188 ASP A CA 1
ATOM 1380 C C . ASP A 1 188 ? -2.214 -8.641 5.327 1.00 63.88 188 ASP A C 1
ATOM 1382 O O . ASP A 1 188 ? -1.946 -8.531 6.524 1.00 63.88 188 ASP A O 1
ATOM 1386 N N . GLU A 1 189 ? -3.482 -8.727 4.905 1.00 78.62 189 GLU A N 1
ATOM 1387 C CA . GLU A 1 189 ? -4.642 -8.565 5.802 1.00 78.62 189 GLU A CA 1
ATOM 1388 C C . GLU A 1 189 ? -4.616 -9.560 6.972 1.00 78.62 189 GLU A C 1
ATOM 1390 O O . GLU A 1 189 ? -4.976 -9.217 8.097 1.00 78.62 189 GLU A O 1
ATOM 1395 N N . VAL A 1 190 ? -4.122 -10.780 6.739 1.00 80.00 190 VAL A N 1
ATOM 1396 C CA . VAL A 1 190 ? -3.971 -11.810 7.779 1.00 80.00 190 VAL A CA 1
ATOM 1397 C C . VAL A 1 190 ? -3.006 -11.393 8.898 1.00 80.00 190 VAL A C 1
ATOM 1399 O O . VAL A 1 190 ? -3.099 -11.914 10.005 1.00 80.00 190 VAL A O 1
ATOM 1402 N N . ASN A 1 191 ? -2.126 -10.421 8.647 1.00 90.94 191 ASN A N 1
ATOM 1403 C CA . ASN A 1 191 ? -1.274 -9.785 9.648 1.00 90.94 191 ASN A CA 1
ATOM 1404 C C . ASN A 1 191 ? -1.959 -8.595 10.353 1.00 90.94 191 ASN A C 1
ATOM 1406 O O . ASN A 1 191 ? -1.297 -7.770 10.985 1.00 90.94 191 ASN A O 1
ATOM 1410 N N . THR A 1 192 ? -3.283 -8.472 10.264 1.00 87.38 192 THR A N 1
ATOM 1411 C CA . THR A 1 192 ? -4.043 -7.407 10.920 1.00 87.38 192 THR A CA 1
ATOM 1412 C C . THR A 1 192 ? -5.175 -7.951 11.779 1.00 87.38 192 THR A C 1
ATOM 1414 O O . THR A 1 192 ? -5.762 -8.997 11.509 1.00 87.38 192 THR A O 1
ATOM 1417 N N . VAL A 1 193 ? -5.491 -7.222 12.844 1.00 87.88 193 VAL A N 1
ATOM 1418 C CA . VAL A 1 193 ? -6.584 -7.531 13.762 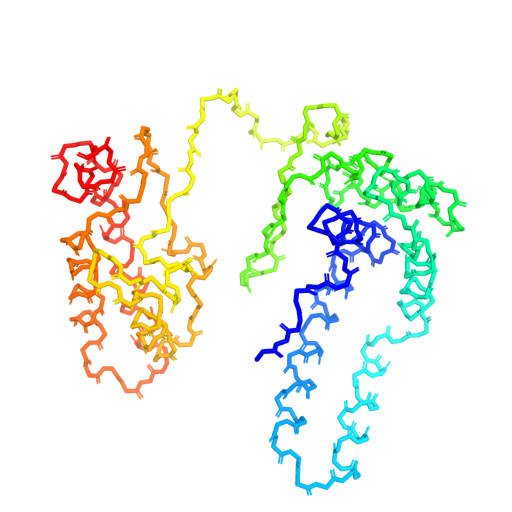1.00 87.88 193 VAL A CA 1
ATOM 1419 C C . VAL A 1 193 ? -7.259 -6.241 14.217 1.00 87.88 193 VAL A C 1
ATOM 1421 O O . VAL A 1 193 ? -6.622 -5.200 14.382 1.00 87.88 193 VAL A O 1
ATOM 1424 N N . ARG A 1 194 ? -8.578 -6.287 14.406 1.00 81.88 194 ARG A N 1
ATOM 1425 C CA . ARG A 1 194 ? -9.344 -5.176 14.981 1.00 81.88 194 ARG A CA 1
ATOM 1426 C C . ARG A 1 194 ? -9.289 -5.269 16.502 1.00 81.88 194 ARG A C 1
ATOM 1428 O O . ARG A 1 194 ? -9.686 -6.288 17.056 1.00 81.88 194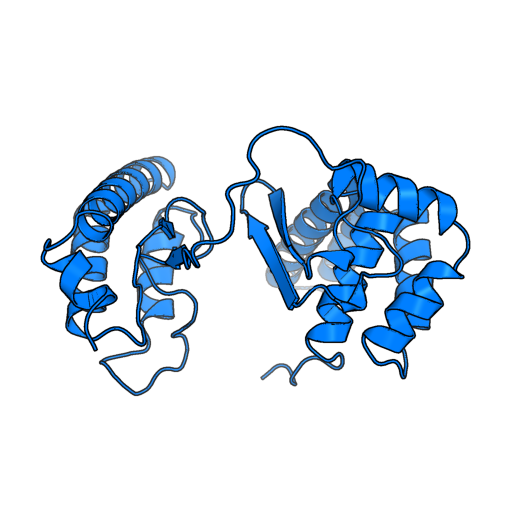 ARG A O 1
ATOM 1435 N N . VAL A 1 195 ? -8.825 -4.208 17.158 1.00 79.81 195 VAL A N 1
ATOM 1436 C CA . VAL A 1 195 ? -8.721 -4.147 18.623 1.00 79.81 195 VAL A CA 1
ATOM 1437 C C . VAL A 1 195 ? -9.369 -2.861 19.112 1.00 79.81 195 VAL A C 1
ATOM 1439 O O . VAL A 1 195 ? -8.962 -1.760 18.734 1.00 79.81 195 VAL A O 1
ATOM 1442 N N . GLN A 1 196 ? -10.392 -2.991 19.952 1.00 74.19 196 GLN A N 1
ATOM 1443 C CA . GLN A 1 196 ? -11.011 -1.837 20.588 1.00 74.19 196 GLN A CA 1
ATOM 1444 C C . GLN A 1 196 ? -10.052 -1.250 21.633 1.00 74.19 196 GLN A C 1
ATOM 1446 O O . GLN A 1 196 ? -9.464 -1.977 22.424 1.00 74.19 196 GLN A O 1
ATOM 1451 N N . GLY A 1 197 ? -9.869 0.073 21.632 1.00 74.75 197 GLY A N 1
ATOM 1452 C CA . GLY A 1 197 ? -8.982 0.733 22.598 1.00 74.75 197 GLY A CA 1
ATOM 1453 C C . GLY A 1 197 ? -7.483 0.544 22.335 1.00 74.75 197 GLY A C 1
ATOM 1454 O O . GLY A 1 197 ? -6.691 0.772 23.244 1.00 74.75 197 GLY A O 1
ATOM 1455 N N . HIS A 1 198 ? -7.089 0.164 21.113 1.00 80.12 198 HIS A N 1
ATOM 1456 C CA . HIS A 1 198 ? -5.685 0.038 20.705 1.00 80.12 198 HIS A CA 1
ATOM 1457 C C . HIS A 1 198 ? -4.866 1.306 21.003 1.00 80.12 198 HIS A C 1
ATOM 1459 O O . HIS A 1 198 ? -5.243 2.420 20.609 1.00 80.12 198 HIS A O 1
ATOM 1465 N N . LYS A 1 199 ? -3.722 1.117 21.669 1.00 76.19 199 LYS A N 1
ATOM 1466 C CA . LYS A 1 199 ? -2.733 2.149 21.999 1.00 76.19 199 LYS A CA 1
ATOM 1467 C C . LYS A 1 199 ? -1.343 1.624 21.666 1.00 76.19 199 LYS A C 1
ATOM 1469 O O . LYS A 1 199 ? -0.989 0.537 22.087 1.00 76.19 199 LYS A O 1
ATOM 1474 N N . GLY A 1 200 ? -0.570 2.401 20.914 1.00 70.62 200 GLY A N 1
ATOM 1475 C CA . GLY A 1 200 ? 0.857 2.152 20.688 1.00 70.62 200 GLY A CA 1
ATOM 1476 C C . GLY A 1 200 ? 1.690 3.387 21.045 1.00 70.62 200 GLY A C 1
ATOM 1477 O O . GLY A 1 200 ? 1.100 4.436 21.326 1.00 70.62 200 GLY A O 1
ATOM 1478 N N . PRO A 1 201 ? 3.035 3.319 20.982 1.00 75.38 201 PRO A N 1
ATOM 1479 C CA . PRO A 1 201 ? 3.880 2.198 20.539 1.00 75.38 201 PRO A CA 1
ATOM 1480 C C . PRO A 1 201 ? 3.899 1.006 21.506 1.00 75.38 201 PRO A C 1
ATOM 1482 O O . PRO A 1 201 ? 3.797 1.184 22.711 1.00 75.38 201 PRO A O 1
ATOM 1485 N N . HIS A 1 202 ? 4.072 -0.202 20.970 1.00 84.62 202 HIS A N 1
ATOM 1486 C CA . HIS A 1 202 ? 3.990 -1.439 21.752 1.00 84.62 202 HIS A CA 1
ATOM 1487 C C . HIS A 1 202 ? 5.312 -1.768 22.455 1.00 84.62 202 HIS A C 1
ATOM 1489 O O . HIS A 1 202 ? 6.386 -1.392 21.962 1.00 84.62 202 HIS A O 1
ATOM 1495 N N . PRO A 1 203 ? 5.267 -2.461 23.606 1.00 89.81 203 PRO A N 1
ATOM 1496 C CA . PRO A 1 203 ? 6.468 -2.827 24.340 1.00 89.81 203 PRO A CA 1
ATOM 1497 C C . PRO A 1 203 ? 7.264 -3.920 23.620 1.00 89.81 203 PRO A C 1
ATOM 1499 O O . PRO A 1 203 ? 6.735 -4.691 22.818 1.00 89.81 203 PRO A O 1
ATOM 1502 N N . ARG A 1 204 ? 8.547 -4.037 23.981 1.00 91.25 204 ARG A N 1
ATOM 1503 C CA . ARG A 1 204 ? 9.440 -5.110 23.512 1.00 91.25 204 ARG A CA 1
ATOM 1504 C C . ARG A 1 204 ? 8.818 -6.498 23.704 1.00 91.25 204 ARG A C 1
ATOM 1506 O O . ARG A 1 204 ? 8.870 -7.314 22.794 1.00 91.25 204 ARG A O 1
ATOM 1513 N N . GLU A 1 205 ? 8.177 -6.714 24.854 1.00 93.62 205 GLU A N 1
ATOM 1514 C CA . GLU A 1 205 ? 7.533 -7.983 25.213 1.00 93.62 205 GLU A CA 1
ATOM 1515 C C . GLU A 1 205 ? 6.465 -8.410 24.196 1.00 93.62 205 GLU A C 1
ATOM 1517 O O . GLU A 1 205 ? 6.372 -9.589 23.861 1.00 93.62 205 GLU A O 1
ATOM 1522 N N . TYR A 1 206 ? 5.686 -7.460 23.667 1.00 93.75 206 TYR A N 1
ATOM 1523 C CA . TYR A 1 206 ? 4.693 -7.757 22.637 1.00 93.75 206 TYR A CA 1
ATOM 1524 C C . TYR A 1 206 ? 5.372 -8.297 21.376 1.00 93.75 206 TYR A C 1
ATOM 1526 O O . TYR A 1 206 ? 4.983 -9.333 20.838 1.00 93.75 206 TYR A O 1
ATOM 1534 N N . HIS A 1 207 ? 6.414 -7.605 20.918 1.00 94.75 207 HIS A N 1
ATOM 1535 C CA . HIS A 1 207 ? 7.111 -7.975 19.695 1.00 94.75 207 HIS A CA 1
ATOM 1536 C C . HIS A 1 207 ? 7.862 -9.305 19.820 1.00 94.75 207 HIS A C 1
ATOM 1538 O O . HIS A 1 207 ? 7.779 -10.117 18.900 1.00 94.75 207 HIS A O 1
ATOM 1544 N N . GLU A 1 208 ? 8.511 -9.565 20.958 1.00 95.75 208 GLU A N 1
ATOM 1545 C CA . GLU A 1 208 ? 9.152 -10.854 21.254 1.00 95.75 208 GLU A CA 1
ATOM 1546 C C . GLU A 1 208 ? 8.134 -11.998 21.242 1.00 95.75 208 GLU A C 1
ATOM 1548 O O . GLU A 1 208 ? 8.331 -12.989 20.541 1.00 95.75 208 GLU A O 1
ATOM 1553 N N . ALA A 1 209 ? 6.998 -11.833 21.929 1.00 97.12 209 ALA A N 1
ATOM 1554 C CA . ALA A 1 209 ? 5.966 -12.864 21.994 1.00 97.12 209 ALA A CA 1
ATOM 1555 C C . ALA A 1 209 ? 5.378 -13.204 20.614 1.00 97.12 209 ALA A C 1
ATOM 1557 O O . ALA A 1 209 ? 5.157 -14.377 20.304 1.00 97.12 209 ALA A O 1
ATOM 1558 N N . VAL A 1 210 ? 5.136 -12.193 19.770 1.00 97.69 210 VAL A N 1
ATOM 1559 C CA . VAL A 1 210 ? 4.675 -12.404 18.390 1.00 97.69 210 VAL A CA 1
ATOM 1560 C C . VAL A 1 210 ? 5.764 -13.085 17.559 1.00 97.69 210 VAL A C 1
ATOM 1562 O O . VAL A 1 210 ? 5.481 -14.065 16.871 1.00 97.69 210 VAL A O 1
ATOM 1565 N N . TYR A 1 211 ? 7.008 -12.604 17.627 1.00 97.62 211 TYR A N 1
ATOM 1566 C CA . TYR A 1 211 ? 8.119 -13.147 16.843 1.00 97.62 211 TYR A CA 1
ATOM 1567 C C . TYR A 1 211 ? 8.387 -14.618 17.166 1.00 97.62 211 TYR A C 1
ATOM 1569 O O . TYR A 1 211 ? 8.458 -15.443 16.251 1.00 97.62 211 TYR A O 1
ATOM 1577 N N . ASP A 1 212 ? 8.456 -14.969 18.450 1.00 98.06 212 ASP A N 1
ATOM 1578 C CA . ASP A 1 212 ? 8.730 -16.334 18.900 1.00 98.06 212 ASP A CA 1
ATOM 1579 C C . ASP A 1 212 ? 7.654 -17.314 18.429 1.00 98.06 212 ASP A C 1
ATOM 1581 O O . ASP A 1 212 ? 7.965 -18.420 17.971 1.00 98.06 212 ASP A O 1
ATOM 1585 N N . ARG A 1 213 ? 6.384 -16.897 18.473 1.00 98.38 213 ARG A N 1
ATOM 1586 C CA . ARG A 1 213 ? 5.256 -17.708 18.001 1.00 98.38 213 ARG A CA 1
ATOM 1587 C C . ARG A 1 213 ? 5.296 -17.927 16.495 1.00 98.38 213 ARG A C 1
ATOM 1589 O O . ARG A 1 213 ? 5.218 -19.073 16.053 1.00 98.38 213 ARG A O 1
ATOM 1596 N N . LEU A 1 214 ? 5.487 -16.866 15.710 1.00 98.31 214 LEU A N 1
ATOM 1597 C CA . LEU A 1 214 ? 5.582 -16.971 14.249 1.00 98.31 214 LEU A CA 1
ATOM 1598 C C . LEU A 1 214 ? 6.797 -17.809 13.816 1.00 98.31 214 LEU A C 1
ATOM 1600 O O . LEU A 1 214 ? 6.682 -18.669 12.942 1.00 98.31 214 LEU A O 1
ATOM 1604 N N . SER A 1 215 ? 7.949 -17.605 14.458 1.00 98.00 215 SER A N 1
ATOM 1605 C CA . SER A 1 215 ? 9.173 -18.373 14.204 1.00 98.00 215 SER A CA 1
ATOM 1606 C C . SER A 1 215 ? 8.984 -19.862 14.522 1.00 98.00 215 SER A C 1
ATOM 1608 O O . SER A 1 215 ? 9.329 -20.725 13.707 1.00 98.00 215 SER A O 1
ATOM 1610 N N . THR A 1 216 ? 8.355 -20.168 15.663 1.00 98.25 216 THR A N 1
ATOM 1611 C CA . THR A 1 216 ? 8.022 -21.541 16.074 1.00 98.25 216 THR A CA 1
ATOM 1612 C C . THR A 1 216 ? 7.057 -22.204 15.096 1.00 98.25 216 THR A C 1
ATOM 1614 O O . THR A 1 216 ? 7.295 -23.342 14.689 1.00 98.25 216 THR A O 1
ATOM 1617 N N . ALA A 1 217 ? 6.007 -21.493 14.674 1.00 97.62 217 ALA A N 1
ATOM 1618 C CA . ALA A 1 217 ? 5.024 -22.006 13.725 1.00 97.62 217 ALA A CA 1
ATOM 1619 C C . ALA A 1 217 ? 5.654 -22.340 12.366 1.00 97.62 217 ALA A C 1
ATOM 1621 O O . ALA A 1 217 ? 5.386 -23.400 11.801 1.00 97.62 217 ALA A O 1
ATOM 1622 N N . LEU A 1 218 ? 6.541 -21.477 11.864 1.00 95.56 218 LEU A N 1
ATOM 1623 C CA . LEU A 1 218 ? 7.278 -21.734 10.627 1.00 95.56 218 LEU A CA 1
ATOM 1624 C C . LEU A 1 218 ? 8.241 -22.924 10.753 1.00 95.56 218 LEU A C 1
ATOM 1626 O O . LEU A 1 218 ? 8.456 -23.657 9.782 1.00 95.56 218 LEU A O 1
ATOM 1630 N N . GLY A 1 219 ? 8.846 -23.122 11.928 1.00 94.81 219 GLY A N 1
ATOM 1631 C CA . GLY A 1 219 ? 9.742 -24.241 12.212 1.00 94.81 219 GLY A CA 1
ATOM 1632 C C . GLY A 1 219 ? 10.780 -24.452 11.101 1.00 94.81 219 GLY A C 1
ATOM 1633 O O . GLY A 1 219 ? 11.485 -23.522 10.703 1.00 94.81 219 GLY A O 1
ATOM 1634 N N . ARG A 1 220 ? 10.845 -25.676 10.557 1.00 93.19 220 ARG A N 1
ATOM 1635 C CA . ARG A 1 220 ? 11.710 -26.059 9.419 1.00 93.19 220 ARG A CA 1
ATOM 1636 C C . ARG A 1 220 ? 10.929 -26.306 8.121 1.00 93.19 220 ARG A C 1
ATOM 1638 O O . ARG A 1 220 ? 11.293 -27.202 7.358 1.00 93.19 220 ARG A O 1
ATOM 1645 N N . CYS A 1 221 ? 9.838 -25.574 7.884 1.00 91.19 221 CYS A N 1
ATOM 1646 C CA . CYS A 1 221 ? 9.095 -25.662 6.625 1.00 91.19 221 CYS A CA 1
ATOM 1647 C C . CYS A 1 221 ? 10.045 -25.516 5.414 1.00 91.19 221 CYS A C 1
ATOM 1649 O O . CYS A 1 221 ? 10.987 -24.722 5.448 1.00 91.19 221 CYS A O 1
ATOM 1651 N N . ARG A 1 222 ? 9.842 -26.344 4.377 1.00 85.25 222 ARG A N 1
ATOM 1652 C CA . ARG A 1 222 ? 10.764 -26.480 3.226 1.00 85.25 222 ARG A CA 1
ATOM 1653 C C . ARG A 1 222 ? 10.213 -25.944 1.906 1.00 85.25 222 ARG A C 1
ATOM 1655 O O . ARG A 1 222 ? 10.947 -25.897 0.927 1.00 85.25 222 ARG A O 1
ATOM 1662 N N . SER A 1 223 ? 8.942 -25.559 1.870 1.00 82.12 223 SER A N 1
ATOM 1663 C CA . SER A 1 223 ? 8.301 -24.944 0.711 1.00 82.12 223 SER A CA 1
ATOM 1664 C C . SER A 1 223 ? 7.525 -23.710 1.150 1.00 82.12 223 SER A C 1
ATOM 1666 O O . SER A 1 223 ? 7.009 -23.662 2.270 1.00 82.12 223 SER A O 1
ATOM 1668 N N . ILE A 1 224 ? 7.412 -22.742 0.240 1.00 77.12 224 ILE A N 1
ATOM 1669 C CA . ILE A 1 224 ? 6.639 -21.512 0.446 1.00 77.12 224 ILE A CA 1
ATOM 1670 C C . ILE A 1 224 ? 5.208 -21.846 0.885 1.00 77.12 224 ILE A C 1
ATOM 1672 O O . ILE A 1 224 ? 4.725 -21.271 1.853 1.00 77.12 224 ILE A O 1
ATOM 1676 N N . GLN A 1 225 ? 4.565 -22.835 0.253 1.00 77.00 225 GLN A N 1
ATOM 1677 C CA . GLN A 1 225 ? 3.201 -23.243 0.592 1.00 77.00 225 GLN A CA 1
ATOM 1678 C C . GLN A 1 225 ? 3.075 -23.702 2.054 1.00 77.00 225 GLN A C 1
ATOM 1680 O O . GLN A 1 225 ? 2.237 -23.185 2.787 1.00 77.00 225 GLN A O 1
ATOM 1685 N N . THR A 1 226 ? 3.926 -24.627 2.512 1.00 81.75 226 THR A N 1
ATOM 1686 C CA . THR A 1 226 ? 3.857 -25.124 3.897 1.00 81.75 226 THR A CA 1
ATOM 1687 C C . THR A 1 226 ? 4.213 -24.031 4.907 1.00 81.75 226 THR A C 1
ATOM 1689 O O . THR A 1 226 ? 3.627 -23.978 5.987 1.00 81.75 226 THR A O 1
ATOM 1692 N N . CYS A 1 227 ? 5.153 -23.143 4.566 1.00 83.31 227 CYS A N 1
ATOM 1693 C CA . CYS A 1 227 ? 5.478 -21.986 5.398 1.00 83.31 227 CYS A CA 1
ATOM 1694 C C . CYS A 1 227 ? 4.292 -21.008 5.493 1.00 83.31 227 CYS A C 1
ATOM 1696 O O . CYS A 1 227 ? 3.962 -20.561 6.588 1.00 83.31 227 CYS A O 1
ATOM 1698 N N . SER A 1 228 ? 3.615 -20.725 4.378 1.00 83.81 228 SER A N 1
ATOM 1699 C CA . SER A 1 228 ? 2.437 -19.853 4.326 1.00 83.81 228 SER A CA 1
ATOM 1700 C C . SER A 1 228 ? 1.268 -20.412 5.132 1.00 83.81 228 SER A C 1
ATOM 1702 O O . SER A 1 228 ? 0.716 -19.707 5.973 1.00 83.81 228 SER A O 1
ATOM 1704 N N . GLU A 1 229 ? 0.941 -21.697 4.970 1.00 86.38 229 GLU A N 1
ATOM 1705 C CA . GLU A 1 229 ? -0.130 -22.351 5.732 1.00 86.38 229 GLU A CA 1
ATOM 1706 C C . GLU A 1 229 ? 0.117 -22.279 7.248 1.00 86.38 229 GLU A C 1
ATOM 1708 O O . GLU A 1 229 ? -0.795 -21.957 8.017 1.00 86.38 229 GLU A O 1
ATOM 1713 N N . ALA A 1 230 ? 1.357 -22.530 7.681 1.00 94.62 230 ALA A N 1
ATOM 1714 C CA . ALA A 1 230 ? 1.744 -22.433 9.084 1.00 94.62 230 ALA A CA 1
ATOM 1715 C C . ALA A 1 230 ? 1.681 -20.989 9.608 1.00 94.62 230 ALA A C 1
ATOM 1717 O O . ALA A 1 230 ? 1.137 -20.753 10.689 1.00 94.62 230 ALA A O 1
ATOM 1718 N N . LEU A 1 231 ? 2.180 -20.024 8.829 1.00 94.25 231 LEU A N 1
ATOM 1719 C CA . LEU A 1 231 ? 2.198 -18.614 9.212 1.00 94.25 231 LEU A CA 1
ATOM 1720 C C . LEU A 1 231 ? 0.781 -18.034 9.307 1.00 94.25 231 LEU A C 1
ATOM 1722 O O . LEU A 1 231 ? 0.441 -17.409 10.307 1.00 94.25 231 LEU A O 1
ATOM 1726 N N . VAL A 1 232 ? -0.078 -18.306 8.320 1.00 88.12 232 VAL A N 1
ATOM 1727 C CA . VAL A 1 232 ? -1.495 -17.901 8.315 1.00 88.12 232 VAL A CA 1
ATOM 1728 C C . VAL A 1 232 ? -2.241 -18.488 9.509 1.00 88.12 232 VAL A C 1
ATOM 1730 O O . VAL A 1 232 ? -3.043 -17.797 10.142 1.00 88.12 232 VAL A O 1
ATOM 1733 N N . LYS A 1 233 ? -2.002 -19.766 9.825 1.00 95.38 233 LYS A N 1
ATOM 1734 C CA . LYS A 1 233 ? -2.624 -20.421 10.981 1.00 95.38 233 LYS A CA 1
ATOM 1735 C C . LYS A 1 233 ? -2.230 -19.728 12.286 1.00 95.38 233 LYS A C 1
ATOM 1737 O O . LYS A 1 233 ? -3.101 -19.473 13.118 1.00 95.38 233 LYS A O 1
ATOM 1742 N N . GLU A 1 234 ? -0.950 -19.405 12.446 1.00 98.38 234 GLU A N 1
ATOM 1743 C CA . GLU A 1 234 ? -0.455 -18.755 13.658 1.00 98.38 234 GLU A CA 1
ATOM 1744 C C . GLU A 1 234 ? -0.931 -17.306 13.774 1.00 98.38 234 GLU A C 1
ATOM 1746 O O . GLU A 1 234 ? -1.403 -16.906 14.835 1.00 98.38 234 GLU A O 1
ATOM 1751 N N . LEU A 1 235 ? -0.918 -16.542 12.679 1.00 96.50 235 LEU A N 1
ATOM 1752 C CA . LEU A 1 235 ? -1.448 -15.177 12.643 1.00 96.50 235 LEU A CA 1
ATOM 1753 C C . LEU A 1 235 ? -2.932 -15.124 13.023 1.00 96.50 235 LEU A C 1
ATOM 1755 O O . LEU A 1 235 ? -3.341 -14.248 13.782 1.00 96.50 235 LEU A O 1
ATOM 1759 N N . LYS A 1 236 ? -3.739 -16.100 12.588 1.00 91.62 236 LYS A N 1
ATOM 1760 C CA . LYS A 1 236 ? -5.140 -16.220 13.024 1.00 91.62 236 LYS A CA 1
ATOM 1761 C C . LYS A 1 236 ? -5.263 -16.502 14.524 1.00 91.62 236 LYS A C 1
ATOM 1763 O O . LYS A 1 236 ? -6.145 -15.941 15.172 1.00 91.62 236 LYS A O 1
ATOM 1768 N N . SER A 1 237 ? -4.392 -17.345 15.086 1.00 96.94 237 SER A N 1
ATOM 1769 C CA . SER A 1 237 ? -4.374 -17.625 16.529 1.00 96.94 237 SER A CA 1
ATOM 1770 C C . SER A 1 237 ? -3.950 -16.401 17.346 1.00 96.94 237 SER A C 1
ATOM 1772 O O . SER A 1 237 ? -4.609 -16.070 18.331 1.00 96.94 237 SER A O 1
ATOM 1774 N N . LEU A 1 238 ? -2.900 -15.703 16.910 1.00 97.56 238 LEU A N 1
ATOM 1775 C CA . LEU A 1 238 ? -2.448 -14.439 17.488 1.00 97.56 238 LEU A CA 1
ATOM 1776 C C . LEU A 1 238 ? -3.547 -13.378 17.428 1.00 97.56 238 LEU A C 1
ATOM 1778 O O . LEU A 1 238 ? -3.837 -12.749 18.438 1.00 97.56 238 LEU A O 1
ATOM 1782 N N . GLY A 1 239 ? -4.197 -13.217 16.273 1.00 93.56 239 GLY A N 1
ATOM 1783 C CA . GLY A 1 239 ? -5.307 -12.283 16.098 1.00 93.56 239 GLY A CA 1
ATOM 1784 C C . GLY A 1 239 ? -6.457 -12.571 17.063 1.00 93.56 239 GLY A C 1
ATOM 1785 O O . GLY A 1 239 ? -6.939 -11.656 17.728 1.00 93.56 239 GLY A O 1
ATOM 1786 N N . ALA A 1 240 ? -6.847 -13.840 17.218 1.00 93.00 240 ALA A N 1
ATOM 1787 C CA . ALA A 1 240 ? -7.874 -14.228 18.182 1.00 93.00 240 ALA A CA 1
ATOM 1788 C C . ALA A 1 240 ? -7.487 -13.834 19.617 1.00 93.00 240 ALA A C 1
ATOM 1790 O O . ALA A 1 240 ? -8.287 -13.205 20.310 1.00 93.00 240 ALA A O 1
ATOM 1791 N N . GLU A 1 241 ? -6.252 -14.115 20.041 1.00 95.25 241 GLU A N 1
ATOM 1792 C CA . GLU A 1 241 ? -5.771 -13.730 21.371 1.00 95.25 241 GLU A CA 1
ATOM 1793 C C . GLU A 1 241 ? -5.735 -12.208 21.547 1.00 95.25 241 GLU A C 1
ATOM 1795 O O . GLU A 1 241 ? -6.294 -11.693 22.511 1.00 95.25 241 GLU A O 1
ATOM 1800 N N . ILE A 1 242 ? -5.153 -11.473 20.601 1.00 94.12 242 ILE A N 1
ATOM 1801 C CA . ILE A 1 242 ? -5.033 -10.010 20.649 1.00 94.12 242 ILE A CA 1
ATOM 1802 C C . ILE A 1 242 ? -6.412 -9.327 20.699 1.00 94.12 242 ILE A C 1
ATOM 1804 O O . ILE A 1 242 ? -6.579 -8.317 21.383 1.00 94.12 242 ILE A O 1
ATOM 1808 N N . SER A 1 243 ? -7.409 -9.880 20.005 1.00 89.81 243 SER A N 1
ATOM 1809 C CA . SER A 1 243 ? -8.790 -9.373 20.025 1.00 89.81 243 SER A CA 1
ATOM 1810 C C . SER A 1 243 ? -9.604 -9.790 21.256 1.00 89.81 243 SER A C 1
ATOM 1812 O O . SER A 1 243 ? -10.701 -9.278 21.453 1.00 89.81 243 SER A O 1
ATOM 1814 N N . THR A 1 244 ? -9.095 -10.716 22.075 1.00 91.19 244 THR A N 1
ATOM 1815 C CA . THR A 1 244 ? -9.782 -11.186 23.283 1.00 91.19 244 THR A CA 1
ATOM 1816 C C . THR A 1 244 ? -9.446 -10.274 24.455 1.00 91.19 244 THR A C 1
ATOM 1818 O O . THR A 1 244 ? -8.311 -10.274 24.934 1.00 91.19 244 THR A O 1
ATOM 1821 N N . ASP A 1 245 ? -10.436 -9.526 24.939 1.00 90.56 245 ASP A N 1
ATOM 1822 C CA . ASP A 1 245 ? -10.282 -8.612 26.073 1.00 90.56 245 ASP A CA 1
ATOM 1823 C C . ASP A 1 245 ? -9.660 -9.305 27.294 1.00 90.56 245 ASP A C 1
ATOM 1825 O O . ASP A 1 245 ? -10.111 -10.361 27.743 1.00 90.56 245 ASP A O 1
ATOM 1829 N N . GLY A 1 246 ? -8.602 -8.696 27.836 1.00 89.00 246 GLY A N 1
ATOM 1830 C CA . GLY A 1 246 ? -7.906 -9.194 29.025 1.00 89.00 246 GLY A CA 1
ATOM 1831 C C . GLY A 1 246 ? -6.947 -10.364 28.780 1.00 89.00 246 GLY A C 1
ATOM 1832 O O . GLY A 1 246 ? -6.325 -10.837 29.732 1.00 89.00 246 GLY A O 1
ATOM 1833 N N . SER A 1 247 ? -6.778 -10.824 27.534 1.00 94.94 247 SER A N 1
ATOM 1834 C CA . SER A 1 247 ? -5.693 -11.751 27.198 1.00 94.94 247 SER A CA 1
ATOM 1835 C C . SER A 1 247 ? -4.324 -11.089 27.386 1.00 94.94 247 SER A C 1
ATOM 1837 O O . SER A 1 247 ? -4.196 -9.862 27.364 1.00 94.94 247 SER A O 1
ATOM 1839 N N . ARG A 1 248 ? -3.266 -11.898 27.514 1.00 94.19 248 ARG A N 1
ATOM 1840 C CA . ARG A 1 248 ? -1.903 -11.376 27.680 1.00 94.19 248 ARG A CA 1
ATOM 1841 C C . ARG A 1 248 ? -1.526 -10.418 26.547 1.00 94.19 248 ARG A C 1
ATOM 1843 O O . ARG A 1 248 ? -1.077 -9.310 26.824 1.00 94.19 248 ARG A O 1
ATOM 1850 N N . LEU A 1 249 ? -1.727 -10.814 25.288 1.00 94.75 249 LEU A N 1
ATOM 1851 C CA . LEU A 1 249 ? -1.395 -9.955 24.147 1.00 94.75 249 LEU A CA 1
ATOM 1852 C C . LEU A 1 249 ? -2.342 -8.757 24.003 1.00 94.75 249 LEU A C 1
ATOM 1854 O O . LEU A 1 249 ? -1.885 -7.690 23.605 1.00 94.75 249 LEU A O 1
ATOM 1858 N N . ASN A 1 250 ? -3.625 -8.890 24.355 1.00 93.94 250 ASN A N 1
ATOM 1859 C CA . ASN A 1 250 ? -4.567 -7.768 24.341 1.00 93.94 250 ASN A CA 1
ATOM 1860 C C . ASN A 1 250 ? -4.144 -6.659 25.319 1.00 93.94 250 ASN A C 1
ATOM 1862 O O . ASN A 1 250 ? -4.141 -5.479 24.958 1.00 93.94 250 ASN A O 1
ATOM 1866 N N . LEU A 1 251 ? -3.719 -7.028 26.532 1.00 91.44 251 LEU A N 1
ATOM 1867 C CA . LEU A 1 251 ? -3.248 -6.073 27.539 1.00 91.44 251 LEU A CA 1
ATOM 1868 C C . LEU A 1 251 ? -2.042 -5.269 27.029 1.00 91.44 251 LEU A C 1
ATOM 1870 O O . LEU A 1 251 ? -2.023 -4.048 27.167 1.00 91.44 251 LEU A O 1
ATOM 1874 N N . LEU A 1 252 ? -1.099 -5.926 26.347 1.00 91.81 252 LEU A N 1
ATOM 1875 C CA . LEU A 1 252 ? 0.102 -5.288 25.790 1.00 91.81 252 LEU A CA 1
ATOM 1876 C C . LEU A 1 252 ? -0.173 -4.318 24.626 1.00 91.81 252 LEU A C 1
ATOM 1878 O O . LEU A 1 252 ? 0.718 -3.554 24.263 1.00 91.81 252 LEU A O 1
ATOM 1882 N N . VAL A 1 253 ? -1.369 -4.350 24.024 1.00 89.06 253 VAL A N 1
ATOM 1883 C CA . VAL A 1 253 ? -1.747 -3.463 22.904 1.00 89.06 253 VAL A CA 1
ATOM 1884 C C . VAL A 1 253 ? -2.858 -2.466 23.247 1.00 89.06 253 VAL A C 1
ATOM 1886 O O . VAL A 1 253 ? -3.244 -1.659 22.396 1.00 89.06 253 VAL A O 1
ATOM 1889 N N . THR A 1 254 ? -3.402 -2.525 24.465 1.00 86.19 254 THR A N 1
ATOM 1890 C CA . THR A 1 254 ? -4.467 -1.630 24.958 1.00 86.19 254 THR A CA 1
ATOM 1891 C C . THR A 1 254 ? -4.039 -0.799 26.170 1.00 86.19 254 THR A C 1
ATOM 1893 O O . THR A 1 254 ? -4.675 0.219 26.473 1.00 86.19 254 THR A O 1
ATOM 1896 N N . GLN A 1 255 ? -2.948 -1.179 26.843 1.00 80.88 255 GLN A N 1
ATOM 1897 C CA . GLN A 1 255 ? -2.392 -0.472 27.996 1.00 80.88 255 GLN A CA 1
ATOM 1898 C C . GLN A 1 255 ? -1.050 0.197 27.641 1.00 80.88 255 GLN A C 1
ATOM 1900 O O . GLN A 1 255 ? -0.269 -0.398 26.901 1.00 80.88 255 GLN A O 1
ATOM 1905 N N . PRO A 1 256 ? -0.814 1.447 28.090 1.00 57.38 256 PRO A N 1
ATOM 1906 C CA . PRO A 1 256 ? 0.438 2.173 27.869 1.00 57.38 256 PRO A CA 1
ATOM 1907 C C . PRO A 1 256 ? 1.605 1.650 28.717 1.00 57.38 256 PRO A C 1
ATOM 1909 O O . PRO A 1 256 ? 1.345 1.109 29.815 1.00 57.38 256 PRO A O 1
#

Sequence (256 aa):
LVPEPLLTKGVAATLTVALIAYLGWDTVWSLIQGWRALAAEVKEAETFDGIRDAGEKYGEVMGKQAARAFVMLAMAALGSTAQTLATRVATLPGSAQAALVGAEQGGFRLVAAAEVSAIAVSASGEVTLALAPNAVAMSAKGRNVPVPVEVRVHHIATNKWWEATHNGGPWSPEFQKLFDRAGMSLDDEVNTVRVQGHKGPHPREYHEAVYDRLSTALGRCRSIQTCSEALVKELKSLGAEISTDGSRLNLLVTQP

Mean predicted aligned error: 15.66 Å

Nearest PDB structures (foldseek):
  1j7e-assembly2_B  TM=2.262E-01  e=7.277E+00  Homo sapiens

Secondary structure (DSSP, 8-state):
---S-SS-HHHHHHHHHHHHHHH-HHHHHHHHHHHHHHHHHHHH--SHHHHHHHHHHHHHHHHHHHHHHHHHHHHHHTT--HHHHHHHHTTSTTHHHHHHHHHHHS-B-GGGGGGEEEEEE-TTS-EEEEE-GGGB-GGG--S---------EEESS-SS-SS--STT---HHHHHHHHHHTT--TTSGGGEEE-TT---SPPHHHHHHHHHHHHHHHTT--SHHHHHHHHHHHHHHHHHHHHSTTSHHHHHHH--

pLDDT: mean 77.86, std 15.58, range [29.75, 98.38]

Radius of gyration: 20.96 Å; Cα contacts (8 Å, |Δi|>4): 340; chains: 1; bounding box: 48×49×54 Å

Foldseek 3Di:
DPPDDPADPLLVQLLVLLLCLQPNLVLVVLLVVLVVQLVVQCVPDPDPVSNVVSVVSSCVSCDDRNVVSCVQLVVQSPPDDSLSSLVSSCVDPCNVSSQVSCCPRVQFGSSQSSQFPDWAAAPVGDIDTDGDPVGGDPSSPDDDDDDDPPFDKDFQQDCPQQPDPPLPDPRNVLVVVLQVLLVHDSSHCLRIATARQFDDDFHNVSSVVSSVQSCVQQPPDDHSPSSNVSNSVSSVVSRVQCRDPPHPNVCRGNPD